Protein AF-A0A0J9U6M4-F1 (afdb_monomer)

Foldseek 3Di:
DVVVVLVVVLVVLLVVLVVCLLVCLPVPQPDCLALRSLLLVVLVVLLPDPPHDPLLNVLSSLLSQLLSLVVLLLDWDFDDDDDQVPDDLQPDPPVDPSRSTHTDDPVVSVVSCCCSVVVRNVVSVVVNVVSLVVLLVVLDLQCLSSNVSSLVSLLVSLVSVQVSQQVVCVVVVHPDRGVCVVVNVVSVVVNVVSVVSNCVSLVNADLLDPPHDPVSSCVSRVDDPVVSVSSPSSSVSVVVVVVVVVVPDDDDDD

Structure (mmCIF, N/CA/C/O backbone):
data_AF-A0A0J9U6M4-F1
#
_entry.id   AF-A0A0J9U6M4-F1
#
loop_
_atom_site.group_PDB
_atom_site.id
_atom_site.type_symbol
_atom_site.label_atom_id
_atom_site.label_alt_id
_atom_site.label_comp_id
_atom_site.label_asym_id
_atom_site.label_entity_id
_atom_site.label_seq_id
_atom_site.pdbx_PDB_ins_code
_atom_site.Cartn_x
_atom_site.Cartn_y
_atom_site.Cartn_z
_atom_site.occupancy
_atom_site.B_iso_or_equiv
_atom_site.auth_seq_id
_atom_site.auth_comp_id
_atom_site.auth_asym_id
_atom_site.auth_atom_id
_atom_site.pdbx_PDB_model_num
ATOM 1 N N . MET A 1 1 ? 28.106 22.140 3.668 1.00 40.72 1 MET A N 1
ATOM 2 C CA . MET A 1 1 ? 27.334 22.386 2.423 1.00 40.72 1 MET A CA 1
ATOM 3 C C . MET A 1 1 ? 26.627 21.144 1.839 1.00 40.72 1 MET A C 1
ATOM 5 O O . MET A 1 1 ? 25.578 21.308 1.245 1.00 40.72 1 MET A O 1
ATOM 9 N N . ARG A 1 2 ? 27.102 19.899 2.048 1.00 35.59 2 ARG A N 1
ATOM 10 C CA . ARG A 1 2 ? 26.485 18.657 1.499 1.00 35.59 2 ARG A CA 1
ATOM 11 C C . ARG A 1 2 ? 25.198 18.176 2.213 1.00 35.59 2 ARG A C 1
ATOM 13 O O . ARG A 1 2 ? 24.395 17.447 1.637 1.00 35.59 2 ARG A O 1
ATOM 20 N N . TRP A 1 3 ? 24.988 18.597 3.463 1.00 30.92 3 TRP A N 1
ATOM 21 C CA . TRP A 1 3 ? 23.859 18.170 4.307 1.00 30.92 3 TRP A CA 1
ATOM 22 C C . TRP A 1 3 ? 22.550 18.937 4.046 1.00 30.92 3 TRP A C 1
ATOM 24 O O . TRP A 1 3 ? 21.470 18.357 4.169 1.00 30.92 3 TRP A O 1
ATOM 34 N N . SER A 1 4 ? 22.618 20.211 3.638 1.00 43.53 4 SER A N 1
ATOM 35 C CA . SER A 1 4 ? 21.427 21.026 3.341 1.00 43.53 4 SER A CA 1
ATOM 36 C C . SER A 1 4 ? 20.729 20.570 2.056 1.00 43.53 4 SER A C 1
ATOM 38 O O . SER A 1 4 ? 19.504 20.470 2.019 1.00 43.53 4 SER A O 1
ATOM 40 N N . THR A 1 5 ? 21.497 20.177 1.038 1.00 53.91 5 THR A N 1
ATOM 41 C CA . THR A 1 5 ? 20.991 19.663 -0.246 1.00 53.91 5 THR A CA 1
ATOM 42 C C . THR A 1 5 ? 20.314 18.297 -0.116 1.00 53.91 5 THR A C 1
ATOM 44 O O . THR A 1 5 ? 19.407 17.979 -0.878 1.00 53.91 5 THR A O 1
ATOM 47 N N . SER A 1 6 ? 20.730 17.466 0.849 1.00 56.28 6 SER A N 1
ATOM 48 C CA . SER A 1 6 ? 20.073 16.179 1.132 1.00 56.28 6 SER A CA 1
ATOM 49 C C . SER A 1 6 ? 18.713 16.372 1.819 1.00 56.28 6 SER A C 1
ATOM 51 O O . SER A 1 6 ? 17.720 15.772 1.408 1.00 56.28 6 SER A O 1
ATOM 53 N N . ARG A 1 7 ? 18.628 17.283 2.803 1.00 60.53 7 ARG A N 1
ATOM 54 C CA . ARG A 1 7 ? 17.358 17.625 3.473 1.00 60.53 7 ARG A CA 1
ATOM 55 C C . ARG A 1 7 ? 16.347 18.263 2.521 1.00 60.53 7 ARG A C 1
ATOM 57 O O . ARG A 1 7 ? 15.181 17.885 2.557 1.00 60.53 7 ARG A O 1
ATOM 64 N N . ARG A 1 8 ? 16.797 19.184 1.664 1.00 67.12 8 ARG A N 1
ATOM 65 C CA . ARG A 1 8 ? 15.941 19.842 0.668 1.00 67.12 8 ARG A CA 1
ATOM 66 C C . ARG A 1 8 ? 15.351 18.837 -0.324 1.00 67.12 8 ARG A C 1
ATOM 68 O O . ARG A 1 8 ? 14.135 18.777 -0.445 1.00 67.12 8 ARG A O 1
ATOM 75 N N . ARG A 1 9 ? 16.185 17.972 -0.915 1.00 61.88 9 ARG A N 1
ATOM 76 C CA . ARG A 1 9 ? 15.716 16.913 -1.827 1.00 61.88 9 ARG A CA 1
ATOM 77 C C . ARG A 1 9 ? 14.729 15.966 -1.152 1.00 61.88 9 ARG A C 1
ATOM 79 O O . ARG A 1 9 ? 13.702 15.640 -1.728 1.00 61.88 9 ARG A O 1
ATOM 86 N N . LYS A 1 10 ? 14.996 15.556 0.092 1.00 66.62 10 LYS A N 1
ATOM 87 C CA . LYS A 1 10 ? 14.059 14.722 0.859 1.00 66.62 10 LYS A CA 1
ATOM 88 C C . LYS A 1 10 ? 12.691 15.392 1.024 1.00 66.62 10 LYS A C 1
ATOM 90 O O . LYS A 1 10 ? 11.683 14.709 0.887 1.00 66.62 10 LYS A O 1
ATOM 95 N N . LYS A 1 11 ? 12.662 16.693 1.326 1.00 74.69 11 LYS A N 1
ATOM 96 C CA . LYS A 1 11 ? 11.417 17.459 1.446 1.00 74.69 11 LYS A CA 1
ATOM 97 C C . LYS A 1 11 ? 10.670 17.517 0.110 1.00 74.69 11 LYS A C 1
ATOM 99 O O . LYS A 1 11 ? 9.503 17.168 0.076 1.00 74.69 11 LYS A O 1
ATOM 104 N N . GLU A 1 12 ? 11.363 17.837 -0.980 1.00 74.81 12 GLU A N 1
ATOM 105 C CA . GLU A 1 12 ? 10.772 17.896 -2.328 1.00 74.81 12 GLU A CA 1
AT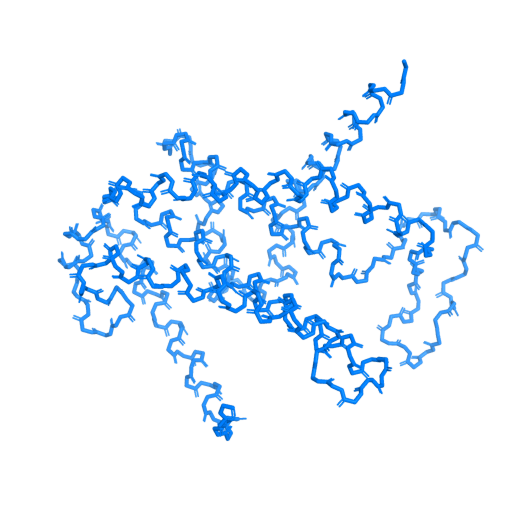OM 106 C C . GLU A 1 12 ? 10.139 16.552 -2.745 1.00 74.81 12 GLU A C 1
ATOM 108 O O . GLU A 1 12 ? 9.034 16.533 -3.283 1.00 74.81 12 GLU A O 1
ATOM 113 N N . TYR A 1 13 ? 10.776 15.415 -2.426 1.00 68.81 13 TYR A N 1
ATOM 114 C CA . TYR A 1 13 ? 10.184 14.089 -2.654 1.00 68.81 13 TYR A CA 1
ATOM 115 C C . TYR A 1 13 ? 8.924 13.839 -1.816 1.00 68.81 13 TYR A C 1
ATOM 117 O O . TYR A 1 13 ? 7.977 13.240 -2.319 1.00 68.81 13 TYR A O 1
ATOM 125 N N . LEU A 1 14 ? 8.909 14.258 -0.548 1.00 70.75 14 LEU A N 1
ATOM 126 C CA . LEU A 1 14 ? 7.743 14.089 0.325 1.00 70.75 14 LEU A CA 1
ATOM 127 C C . LEU A 1 14 ? 6.570 14.951 -0.149 1.00 70.75 14 LEU A C 1
ATOM 129 O O . LEU A 1 14 ? 5.474 14.423 -0.320 1.00 70.75 14 LEU A O 1
ATOM 133 N N . ASP A 1 15 ? 6.826 16.222 -0.462 1.00 77.38 15 ASP A N 1
ATOM 134 C CA . ASP A 1 15 ? 5.820 17.148 -0.985 1.00 77.38 15 ASP A CA 1
ATOM 135 C C . ASP A 1 15 ? 5.233 16.609 -2.306 1.00 77.38 15 ASP A C 1
ATOM 137 O O . ASP A 1 15 ? 4.018 16.579 -2.498 1.00 77.38 15 ASP A O 1
ATOM 141 N N . HIS A 1 16 ? 6.081 16.092 -3.207 1.00 75.12 16 HIS A N 1
ATOM 142 C CA . HIS A 1 16 ? 5.624 15.470 -4.451 1.00 75.12 16 HIS A CA 1
ATOM 143 C C . HIS A 1 16 ? 4.766 14.216 -4.215 1.00 75.12 16 HIS A C 1
ATOM 145 O O . HIS A 1 16 ? 3.731 14.052 -4.866 1.00 75.12 16 HIS A O 1
ATOM 151 N N . ILE A 1 17 ? 5.172 13.337 -3.291 1.00 72.62 17 ILE A N 1
ATOM 152 C CA . ILE A 1 17 ? 4.409 12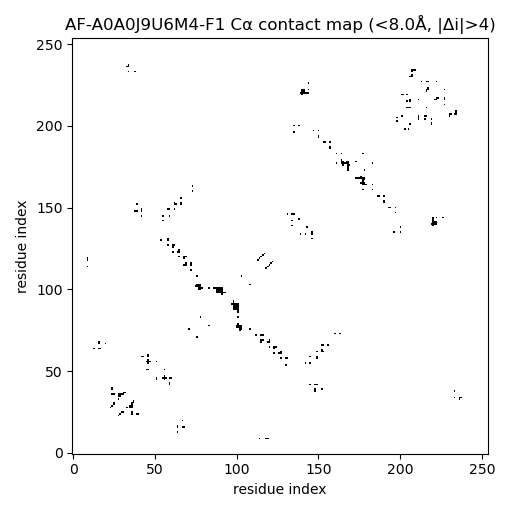.133 -2.936 1.00 72.62 17 ILE A CA 1
ATOM 153 C C . ILE A 1 17 ? 3.015 12.512 -2.423 1.00 72.62 17 ILE A C 1
ATOM 155 O O . ILE A 1 17 ? 2.030 11.892 -2.824 1.00 72.62 17 ILE A O 1
ATOM 159 N N . GLU A 1 18 ? 2.924 13.519 -1.557 1.00 74.50 18 GLU A N 1
ATOM 160 C CA . GLU A 1 18 ? 1.651 13.968 -0.992 1.00 74.50 18 GLU A CA 1
ATOM 161 C C . GLU A 1 18 ? 0.738 14.591 -2.044 1.00 74.50 18 GLU A C 1
ATOM 163 O O . GLU A 1 18 ? -0.434 14.216 -2.134 1.00 74.50 18 GLU A O 1
ATOM 168 N N . ASN A 1 19 ? 1.280 15.482 -2.876 1.00 79.19 19 ASN A N 1
ATOM 169 C CA . ASN A 1 19 ? 0.520 16.161 -3.926 1.00 79.19 19 ASN A CA 1
ATOM 170 C C . ASN A 1 19 ? -0.001 15.183 -4.987 1.00 79.19 19 ASN A C 1
ATOM 172 O O . ASN A 1 19 ? -1.090 15.367 -5.519 1.00 79.19 19 ASN A O 1
ATOM 176 N N . SER A 1 20 ? 0.744 14.109 -5.256 1.00 79.69 20 SER A N 1
ATOM 177 C CA . SER A 1 20 ? 0.387 13.110 -6.272 1.00 79.69 20 SER A CA 1
ATOM 178 C C . SER A 1 20 ? -0.525 11.993 -5.744 1.00 79.69 20 SER A C 1
ATOM 180 O O . SER A 1 20 ? -0.916 11.108 -6.505 1.00 79.69 20 SER A O 1
ATOM 182 N N . MET A 1 21 ? -0.848 11.978 -4.445 1.00 83.00 21 MET A N 1
ATOM 183 C CA . MET A 1 21 ? -1.499 10.838 -3.788 1.00 83.00 21 MET A CA 1
ATOM 184 C C . MET A 1 21 ? -2.923 10.579 -4.306 1.00 83.00 21 MET A C 1
ATOM 186 O O . MET A 1 21 ? -3.287 9.432 -4.564 1.00 83.00 21 MET A O 1
ATOM 190 N N . GLN A 1 22 ? -3.731 11.629 -4.485 1.00 79.94 22 GLN A N 1
ATOM 191 C CA . GLN A 1 22 ? -5.109 11.479 -4.974 1.00 79.94 22 GLN A CA 1
ATOM 192 C C . GLN A 1 22 ? -5.148 11.004 -6.430 1.00 79.94 22 GLN A C 1
ATOM 194 O O . GLN A 1 22 ? -5.891 10.075 -6.752 1.00 79.94 22 GLN A O 1
ATOM 199 N N . ASP A 1 23 ? -4.289 11.560 -7.284 1.00 84.25 23 ASP A N 1
ATOM 200 C CA . ASP A 1 23 ? -4.126 11.104 -8.669 1.00 84.25 23 ASP A CA 1
ATOM 201 C C . ASP A 1 23 ? -3.623 9.660 -8.737 1.00 84.25 23 ASP A C 1
ATOM 203 O O . ASP A 1 23 ? -3.987 8.888 -9.628 1.00 84.25 23 ASP A O 1
ATOM 207 N N . ALA A 1 24 ? -2.785 9.260 -7.781 1.00 85.88 24 ALA A N 1
ATOM 208 C CA . ALA A 1 24 ? -2.345 7.884 -7.663 1.00 85.88 24 ALA A CA 1
ATOM 209 C C . ALA A 1 24 ? -3.518 6.952 -7.323 1.00 85.88 24 ALA A C 1
ATOM 211 O O . ALA A 1 24 ? -3.564 5.840 -7.839 1.00 85.88 24 ALA A O 1
ATOM 212 N N . PHE A 1 25 ? -4.502 7.368 -6.522 1.00 86.50 25 PHE A N 1
ATOM 213 C CA . PHE A 1 25 ? -5.654 6.511 -6.218 1.00 86.50 25 PHE A CA 1
ATOM 214 C C . PHE A 1 25 ? -6.463 6.164 -7.466 1.00 86.50 25 PHE A C 1
ATOM 216 O O . PHE A 1 25 ? -6.739 4.987 -7.697 1.00 86.50 25 PHE A O 1
ATOM 223 N N . THR A 1 26 ? -6.775 7.155 -8.303 1.00 83.38 26 THR A N 1
ATOM 224 C CA . THR A 1 26 ? -7.569 6.946 -9.526 1.00 83.38 26 THR A CA 1
ATOM 225 C C . THR A 1 26 ? -6.845 6.061 -10.538 1.00 83.38 26 THR A C 1
ATOM 227 O O . THR A 1 26 ? -7.466 5.232 -11.197 1.00 83.38 26 THR A O 1
ATOM 230 N N . LYS A 1 27 ? -5.516 6.178 -10.630 1.00 85.44 27 LYS A N 1
ATOM 231 C CA . LYS A 1 27 ? -4.700 5.405 -11.580 1.00 85.44 27 LYS A CA 1
ATOM 232 C C . LYS A 1 27 ? -4.282 4.027 -11.065 1.00 85.44 27 LYS A C 1
ATOM 234 O O . LYS A 1 27 ? -3.947 3.155 -11.868 1.00 85.44 27 LYS A O 1
ATOM 239 N N . LEU A 1 28 ? -4.197 3.833 -9.746 1.00 86.75 28 LEU A N 1
ATOM 240 C CA . LEU A 1 28 ? -3.538 2.661 -9.151 1.00 86.75 28 LEU A CA 1
ATOM 241 C C . LEU A 1 28 ? -4.467 1.733 -8.372 1.00 86.75 28 LEU A C 1
ATOM 243 O O . LEU A 1 28 ? -4.064 0.595 -8.137 1.00 86.75 28 LEU A O 1
ATOM 247 N N . LEU A 1 29 ? -5.647 2.189 -7.948 1.00 89.12 29 LEU A N 1
ATOM 248 C CA . LEU A 1 29 ? -6.542 1.418 -7.074 1.00 89.12 29 LEU A CA 1
ATOM 249 C C . LEU A 1 29 ? -7.791 0.889 -7.789 1.00 89.12 29 LEU A C 1
ATOM 251 O O . LEU A 1 29 ? -8.668 0.311 -7.148 1.00 89.12 29 LEU A O 1
ATOM 255 N N . GLY A 1 30 ? -7.850 1.047 -9.112 1.00 86.69 30 GLY A N 1
ATOM 256 C CA . GLY A 1 30 ? -8.976 0.605 -9.925 1.00 86.69 30 GLY A CA 1
ATOM 257 C C . GLY A 1 30 ? -10.171 1.564 -9.847 1.00 86.69 30 GLY A C 1
ATOM 258 O O . GLY A 1 30 ? -9.985 2.752 -9.576 1.00 86.69 30 GLY A O 1
ATOM 259 N N . PRO A 1 31 ? -11.393 1.079 -10.130 1.00 88.12 31 PRO A N 1
ATOM 260 C CA . PRO A 1 31 ? -12.568 1.937 -10.228 1.00 88.12 31 PRO A CA 1
ATOM 261 C C . PRO A 1 31 ? -12.922 2.577 -8.873 1.00 88.12 31 PRO A C 1
ATOM 263 O O . PRO A 1 31 ? -12.715 1.942 -7.836 1.00 88.12 31 PRO A O 1
ATOM 266 N N . PRO A 1 32 ? -13.535 3.779 -8.859 1.00 86.50 32 PRO A N 1
ATOM 267 C CA . PRO A 1 32 ? -13.930 4.472 -7.627 1.00 86.50 32 PRO A CA 1
ATOM 268 C C . PRO A 1 32 ? -14.853 3.667 -6.705 1.00 86.50 32 PRO A C 1
ATOM 270 O O . PRO A 1 32 ? -14.836 3.836 -5.488 1.00 86.50 32 PRO A O 1
ATOM 273 N N . GLU A 1 33 ? -15.638 2.765 -7.292 1.00 86.25 33 GLU A N 1
ATOM 274 C CA . GLU A 1 33 ? -16.555 1.866 -6.590 1.00 86.25 33 GLU A CA 1
ATOM 275 C C . GLU A 1 33 ? -15.882 0.603 -6.035 1.00 86.25 33 GLU A C 1
ATOM 277 O O . GLU A 1 33 ? -16.488 -0.158 -5.281 1.00 86.25 33 GLU A O 1
ATOM 282 N N . GLY A 1 34 ? -14.622 0.372 -6.401 1.00 88.50 34 GLY A N 1
ATOM 283 C CA . GLY A 1 34 ? -13.851 -0.788 -5.987 1.00 88.50 34 GLY A CA 1
ATOM 284 C C . GLY A 1 34 ? -13.453 -0.747 -4.513 1.00 88.50 34 GLY A C 1
ATOM 285 O O . GLY A 1 34 ? -13.263 0.313 -3.908 1.00 88.50 34 GLY A O 1
ATOM 286 N N . LEU A 1 35 ? -13.247 -1.940 -3.950 1.00 91.25 35 LEU A N 1
ATOM 287 C CA . LEU A 1 35 ? -12.843 -2.137 -2.556 1.00 91.25 35 LEU A CA 1
ATOM 288 C C . LEU A 1 35 ? -11.566 -1.360 -2.209 1.00 91.25 35 LEU A C 1
ATOM 290 O O . LEU A 1 35 ? -11.513 -0.665 -1.195 1.00 91.25 35 LEU A O 1
ATOM 294 N N . LEU A 1 36 ? -10.546 -1.462 -3.066 1.00 93.25 36 LEU A N 1
ATOM 295 C CA . LEU A 1 36 ? -9.261 -0.796 -2.868 1.00 93.25 36 LEU A CA 1
ATOM 296 C C . LEU A 1 36 ? -9.431 0.725 -2.822 1.00 93.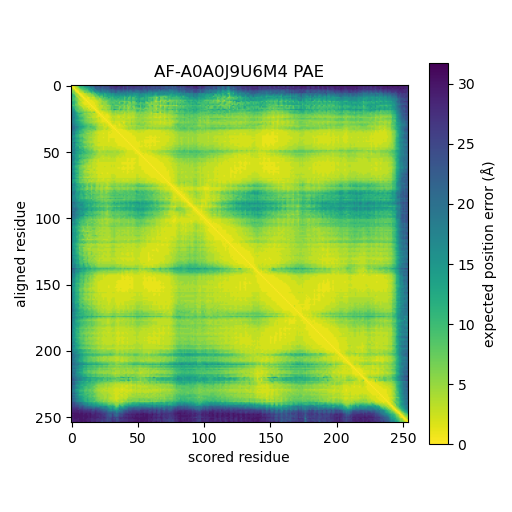25 36 LEU A C 1
ATOM 298 O O . LEU A 1 36 ? -9.039 1.351 -1.838 1.00 93.25 36 LEU A O 1
ATOM 302 N N . PHE A 1 37 ? -10.059 1.313 -3.843 1.00 92.12 37 PHE A N 1
ATOM 303 C CA . PHE A 1 37 ? -10.244 2.760 -3.922 1.00 92.12 37 PHE A CA 1
ATOM 304 C C . PHE A 1 37 ? -11.017 3.297 -2.714 1.00 92.12 37 PHE A C 1
ATOM 306 O O . PHE A 1 37 ? -10.546 4.215 -2.043 1.00 92.12 37 PHE A O 1
ATOM 313 N N . ARG A 1 38 ? -12.164 2.690 -2.376 1.00 91.62 38 ARG A N 1
ATOM 314 C CA . ARG A 1 38 ? -12.998 3.120 -1.241 1.00 91.62 38 ARG A CA 1
ATOM 315 C C . ARG A 1 38 ? -12.258 3.026 0.094 1.00 91.62 38 ARG A C 1
ATOM 317 O O . ARG A 1 38 ? -12.396 3.921 0.928 1.00 91.62 38 ARG A O 1
ATOM 324 N N . THR A 1 39 ? -11.439 1.992 0.286 1.00 94.62 39 THR A N 1
ATOM 325 C CA . THR A 1 39 ? -10.676 1.800 1.530 1.00 94.62 39 THR A CA 1
ATOM 326 C C . THR A 1 39 ? -9.561 2.836 1.680 1.00 94.62 39 THR A C 1
ATOM 328 O O . THR A 1 39 ? -9.446 3.472 2.729 1.00 94.62 39 THR A O 1
ATOM 331 N N . TYR A 1 40 ? -8.793 3.099 0.619 1.00 95.00 40 TYR A N 1
ATOM 332 C CA . TYR A 1 40 ? -7.771 4.154 0.630 1.00 95.00 40 TYR A CA 1
ATOM 333 C C . TYR A 1 40 ? -8.382 5.550 0.743 1.00 95.00 40 TYR A C 1
ATOM 335 O O . TYR A 1 40 ? -7.867 6.386 1.484 1.00 95.00 40 TYR A O 1
ATOM 343 N N . LEU A 1 41 ? -9.510 5.802 0.072 1.00 92.62 41 LEU A N 1
ATOM 344 C CA . LEU A 1 41 ? -10.232 7.064 0.197 1.00 92.62 41 LEU A CA 1
ATOM 345 C C . LEU A 1 41 ? -10.712 7.285 1.636 1.00 92.62 41 LEU A C 1
ATOM 347 O O . LEU A 1 41 ? -10.627 8.406 2.134 1.00 92.62 41 LEU A O 1
ATOM 351 N N . ARG A 1 42 ? -11.182 6.239 2.331 1.00 94.62 42 ARG A N 1
ATOM 352 C CA . ARG A 1 42 ? -11.557 6.352 3.748 1.00 94.62 42 ARG A CA 1
ATOM 353 C C . ARG A 1 42 ? -10.356 6.719 4.617 1.00 94.62 42 ARG A C 1
ATOM 355 O O . ARG A 1 42 ? -10.482 7.622 5.439 1.00 94.62 42 ARG A O 1
ATOM 362 N N . ALA A 1 43 ? -9.200 6.091 4.399 1.00 96.19 43 ALA A N 1
ATOM 363 C CA . ALA A 1 43 ? -7.964 6.459 5.091 1.00 96.19 43 ALA A CA 1
ATOM 364 C C . ALA A 1 43 ? -7.569 7.921 4.814 1.00 96.19 43 ALA A C 1
ATOM 366 O O . ALA A 1 43 ? -7.275 8.667 5.743 1.00 96.19 43 ALA A O 1
ATOM 367 N N . TRP A 1 44 ? -7.648 8.364 3.557 1.00 93.69 44 TRP A N 1
ATOM 368 C CA . TRP A 1 44 ? -7.361 9.749 3.177 1.00 93.69 44 TRP A CA 1
ATOM 369 C C . TRP A 1 44 ? -8.304 10.761 3.832 1.00 93.69 44 TRP A C 1
ATOM 371 O O . TRP A 1 44 ? -7.855 11.804 4.297 1.00 93.69 44 TRP A O 1
ATOM 381 N N . LYS A 1 45 ? -9.604 10.450 3.909 1.00 92.19 45 LYS A N 1
ATOM 382 C CA . LYS A 1 45 ? -10.586 11.301 4.593 1.00 92.19 45 LYS A CA 1
ATOM 383 C C . LYS A 1 45 ? -10.249 11.465 6.075 1.00 92.19 45 LYS A C 1
ATOM 385 O O . LYS A 1 45 ? -10.233 12.592 6.546 1.00 92.19 45 LYS A O 1
ATOM 390 N N . ILE A 1 46 ? -9.904 10.377 6.769 1.00 93.62 46 ILE A N 1
ATOM 391 C CA . ILE A 1 46 ? -9.475 10.432 8.177 1.00 93.62 46 ILE A CA 1
ATOM 392 C C . ILE A 1 46 ? -8.188 11.256 8.325 1.00 93.62 46 ILE A C 1
ATOM 394 O O . ILE A 1 46 ? -8.081 12.075 9.227 1.00 93.62 46 ILE A O 1
ATOM 398 N N . PHE A 1 47 ? -7.222 11.089 7.417 1.00 93.31 47 PHE A N 1
ATOM 399 C CA . PHE A 1 47 ? -5.990 11.884 7.416 1.00 93.31 47 PHE A CA 1
ATOM 400 C C . PHE A 1 47 ? -6.242 13.394 7.254 1.00 93.31 47 PHE A C 1
ATOM 402 O O . PHE A 1 47 ? -5.512 14.198 7.826 1.00 93.31 47 PHE A O 1
ATOM 409 N N . LYS A 1 48 ? -7.257 13.787 6.476 1.00 90.62 48 LYS A N 1
ATOM 410 C CA . LYS A 1 48 ? -7.607 15.196 6.237 1.00 90.62 48 LYS A CA 1
ATOM 411 C C . LYS A 1 48 ? -8.574 15.784 7.266 1.00 90.62 48 LYS A C 1
ATOM 413 O O . LYS A 1 48 ? -8.788 16.992 7.246 1.00 90.62 48 LYS A O 1
ATOM 418 N N . ASP A 1 49 ? -9.156 14.963 8.131 1.00 91.12 49 ASP A N 1
ATOM 419 C CA . ASP A 1 49 ? -10.119 15.409 9.131 1.00 91.12 49 ASP A CA 1
ATOM 420 C C . ASP A 1 49 ? -9.396 16.023 10.348 1.00 91.12 49 ASP A C 1
ATOM 422 O O . ASP A 1 49 ? -8.696 15.298 11.065 1.00 91.12 49 ASP A O 1
ATOM 426 N N . PRO A 1 50 ? -9.572 17.335 10.618 1.00 91.06 50 PRO A N 1
ATOM 427 C CA . PRO A 1 50 ? -8.903 18.024 11.722 1.00 91.06 50 PRO A CA 1
ATOM 428 C C . PRO A 1 50 ? -9.353 17.543 13.107 1.00 91.06 50 PRO A C 1
ATOM 430 O O . PRO A 1 50 ? -8.670 17.817 14.091 1.00 91.06 50 PRO A O 1
ATOM 433 N N . SER A 1 51 ? -10.480 16.831 13.206 1.00 92.56 51 SER A N 1
ATOM 434 C CA . SER A 1 51 ? -10.963 16.262 14.466 1.00 92.56 51 SER A CA 1
ATOM 435 C C . SER A 1 51 ? -10.291 14.931 14.828 1.00 92.56 51 SER A C 1
ATOM 437 O O . SER A 1 51 ? -10.436 14.439 15.950 1.00 92.56 51 SER A O 1
ATOM 439 N N . THR A 1 52 ? -9.532 14.337 13.901 1.00 93.00 52 THR A N 1
ATOM 440 C CA . THR A 1 52 ? -8.871 13.049 14.117 1.00 93.00 52 THR A CA 1
ATOM 441 C C . THR A 1 52 ? -7.716 13.176 15.108 1.00 93.00 52 THR A C 1
ATOM 443 O O . THR A 1 52 ? -6.893 14.085 15.033 1.00 93.00 52 THR A O 1
ATOM 446 N N . MET A 1 53 ? -7.601 12.197 16.012 1.00 93.94 53 MET A N 1
ATOM 447 C CA . MET A 1 53 ? -6.490 12.116 16.963 1.00 93.94 53 MET A CA 1
ATOM 448 C C . MET A 1 53 ? -5.121 12.173 16.250 1.00 93.94 53 MET A C 1
ATOM 450 O O . MET A 1 53 ? -4.911 11.408 15.303 1.00 93.94 53 MET A O 1
ATOM 454 N N . PRO A 1 54 ? -4.147 12.970 16.737 1.00 94.12 54 PRO A N 1
ATOM 455 C CA . PRO A 1 54 ? -2.847 13.129 16.077 1.00 94.12 54 PRO A CA 1
ATOM 456 C C . PRO A 1 54 ? -2.113 11.809 15.807 1.00 94.12 54 PRO A C 1
ATOM 458 O O . PRO A 1 54 ? -1.571 11.612 14.724 1.00 94.12 54 PRO A O 1
ATOM 461 N N . GLU A 1 55 ? -2.163 10.856 16.747 1.00 93.88 55 GLU A N 1
ATOM 462 C CA . GLU A 1 55 ? -1.532 9.537 16.578 1.00 93.88 55 GLU A CA 1
ATOM 463 C C . GLU A 1 55 ? -2.125 8.726 15.408 1.00 93.88 55 GLU A C 1
ATOM 465 O O . GLU A 1 55 ? -1.403 7.984 14.740 1.00 93.88 55 GLU A O 1
ATOM 470 N N . CYS A 1 56 ? -3.417 8.901 15.116 1.00 95.06 56 CYS A N 1
ATOM 471 C CA . CYS A 1 56 ? -4.093 8.278 13.978 1.00 95.06 56 CYS A CA 1
ATOM 472 C C . CYS A 1 56 ? -3.714 8.947 12.656 1.00 95.06 56 CYS A C 1
ATOM 474 O O . CYS A 1 56 ? -3.409 8.248 11.687 1.00 95.06 56 CYS A O 1
ATOM 476 N N . VAL A 1 57 ? -3.702 10.284 12.629 1.00 95.06 57 VAL A N 1
ATOM 477 C CA . VAL A 1 57 ? -3.297 11.069 11.453 1.00 95.06 57 VAL A CA 1
ATOM 478 C C . VAL A 1 57 ? -1.868 10.712 11.057 1.00 95.06 57 VAL A C 1
ATOM 480 O O . VAL A 1 57 ? -1.620 10.362 9.904 1.00 95.06 57 VAL A O 1
ATOM 483 N N . GLU A 1 58 ? -0.941 10.719 12.018 1.00 94.94 58 GLU A N 1
ATOM 484 C CA . GLU A 1 58 ? 0.458 10.373 11.773 1.00 94.94 58 GLU A CA 1
ATOM 485 C C . GLU A 1 58 ? 0.613 8.954 11.223 1.00 94.94 58 GLU A C 1
ATOM 487 O O . GLU A 1 58 ? 1.356 8.752 10.261 1.00 94.94 58 GLU A O 1
ATOM 492 N N . LEU A 1 59 ? -0.071 7.965 11.808 1.00 96.75 59 LEU A N 1
ATOM 493 C CA . LEU A 1 59 ? 0.052 6.577 11.368 1.00 96.75 59 LEU A CA 1
ATOM 494 C C . LEU A 1 59 ? -0.469 6.386 9.937 1.00 96.75 59 LEU A C 1
ATOM 496 O O . LEU A 1 59 ? 0.207 5.756 9.118 1.00 96.75 59 LEU A O 1
ATOM 500 N N . ILE A 1 60 ? -1.634 6.951 9.609 1.00 96.56 60 ILE A N 1
ATOM 501 C CA . ILE A 1 60 ? -2.185 6.891 8.248 1.00 96.56 60 ILE A CA 1
ATOM 502 C C . ILE A 1 60 ? -1.250 7.594 7.267 1.00 96.56 60 ILE A C 1
ATOM 504 O O . ILE A 1 60 ? -0.952 7.049 6.204 1.00 96.56 60 ILE A O 1
ATOM 508 N N . HIS A 1 61 ? -0.746 8.772 7.631 1.00 94.19 61 HIS A N 1
ATOM 509 C CA . HIS A 1 61 ? 0.166 9.541 6.794 1.00 94.19 61 HIS A CA 1
ATOM 510 C C . HIS A 1 61 ? 1.436 8.755 6.462 1.00 94.19 61 HIS A C 1
ATOM 512 O O . HIS A 1 61 ? 1.746 8.569 5.286 1.00 94.19 61 HIS A O 1
ATOM 518 N N . HIS A 1 62 ? 2.109 8.186 7.468 1.00 95.50 62 HIS A N 1
ATOM 519 C CA . HIS A 1 62 ? 3.292 7.345 7.253 1.00 95.50 62 HIS A CA 1
ATOM 520 C C . HIS A 1 62 ? 2.970 6.125 6.384 1.00 95.50 62 HIS A C 1
ATOM 522 O O . HIS A 1 62 ? 3.784 5.733 5.548 1.00 95.50 62 HIS A O 1
ATOM 528 N N . THR A 1 63 ? 1.780 5.546 6.548 1.00 96.88 63 THR A N 1
ATOM 529 C CA . THR A 1 63 ? 1.322 4.393 5.761 1.00 96.88 63 THR A CA 1
ATOM 530 C C . THR A 1 63 ? 1.142 4.747 4.290 1.00 96.88 63 THR A C 1
ATOM 532 O O . THR A 1 63 ? 1.642 4.033 3.420 1.00 96.88 63 THR A O 1
ATOM 535 N N . LEU A 1 64 ? 0.491 5.872 3.996 1.00 94.88 64 LEU A N 1
ATOM 536 C CA . LEU A 1 64 ? 0.280 6.348 2.630 1.00 94.88 64 LEU A CA 1
ATOM 537 C C . LEU A 1 64 ? 1.591 6.785 1.966 1.00 94.88 64 LEU A C 1
ATOM 539 O O . LEU A 1 64 ? 1.847 6.413 0.820 1.00 94.88 64 LEU A O 1
ATOM 543 N N . LEU A 1 65 ? 2.458 7.498 2.694 1.00 93.56 65 LEU A N 1
ATOM 544 C CA . LEU A 1 65 ? 3.797 7.859 2.222 1.00 93.56 65 LEU A CA 1
ATOM 545 C C . LEU A 1 65 ? 4.634 6.614 1.905 1.00 93.56 65 LEU A C 1
ATOM 547 O O . LEU A 1 65 ? 5.301 6.548 0.868 1.00 93.56 65 LEU A O 1
ATOM 551 N N . LEU A 1 66 ? 4.599 5.604 2.779 1.00 94.50 66 LEU A N 1
ATOM 552 C CA . LEU A 1 66 ? 5.323 4.357 2.560 1.00 94.50 66 LEU A CA 1
ATOM 553 C C . LEU A 1 66 ? 4.774 3.610 1.342 1.00 94.50 66 LEU A C 1
ATOM 555 O O . LEU A 1 66 ? 5.556 3.171 0.501 1.00 94.50 66 LEU A O 1
ATOM 559 N N . TRP A 1 67 ? 3.450 3.496 1.223 1.00 94.62 67 TRP A N 1
ATOM 560 C CA . TRP A 1 67 ? 2.807 2.890 0.060 1.00 94.62 67 TRP A CA 1
ATOM 561 C C . TRP A 1 67 ? 3.262 3.577 -1.229 1.00 94.62 67 TRP A C 1
ATOM 563 O O . TRP A 1 67 ? 3.842 2.923 -2.094 1.00 94.62 67 TRP A O 1
ATOM 573 N N . MET A 1 68 ? 3.094 4.896 -1.334 1.00 91.69 68 MET A N 1
ATOM 574 C CA . MET A 1 68 ? 3.411 5.632 -2.557 1.00 91.69 68 MET A CA 1
ATOM 575 C C . MET A 1 68 ? 4.909 5.604 -2.882 1.00 91.69 68 MET A C 1
ATOM 577 O O . MET A 1 68 ? 5.287 5.357 -4.026 1.00 91.69 68 MET A O 1
ATOM 581 N N . SER A 1 69 ? 5.782 5.758 -1.882 1.00 91.94 69 SER A N 1
ATOM 582 C CA . SER A 1 69 ? 7.233 5.662 -2.097 1.00 91.94 69 SER A CA 1
ATOM 583 C C . SER A 1 69 ? 7.671 4.282 -2.596 1.00 91.94 69 SER A C 1
ATOM 585 O O . SER A 1 69 ? 8.592 4.203 -3.403 1.00 91.94 69 SER A O 1
ATOM 587 N N . ILE A 1 70 ? 7.012 3.198 -2.172 1.00 91.94 70 ILE A N 1
ATOM 588 C CA . ILE A 1 70 ? 7.239 1.849 -2.716 1.00 91.94 70 ILE A CA 1
ATOM 589 C C . ILE A 1 70 ? 6.695 1.735 -4.141 1.00 91.94 70 ILE A C 1
ATOM 591 O O . ILE A 1 70 ? 7.314 1.090 -4.990 1.00 91.94 70 ILE A O 1
ATOM 595 N N . ARG A 1 71 ? 5.556 2.369 -4.446 1.00 90.12 71 ARG A N 1
ATOM 596 C CA . ARG A 1 71 ? 4.997 2.369 -5.805 1.00 90.12 71 ARG A CA 1
ATOM 597 C C . ARG A 1 71 ? 5.925 3.030 -6.819 1.00 90.12 71 ARG A C 1
ATOM 599 O O . ARG A 1 71 ? 6.017 2.525 -7.936 1.00 90.12 71 ARG A O 1
ATOM 606 N N . LEU A 1 72 ? 6.629 4.088 -6.418 1.00 88.44 72 LEU A N 1
ATOM 607 C CA . LEU A 1 72 ? 7.615 4.779 -7.253 1.00 88.44 72 LEU A CA 1
ATOM 608 C C . LEU A 1 72 ? 8.829 3.902 -7.601 1.00 88.44 72 LEU A C 1
ATOM 610 O O . LEU A 1 72 ? 9.366 4.042 -8.691 1.00 88.44 72 LEU A O 1
ATOM 614 N N . THR A 1 73 ? 9.219 2.964 -6.731 1.00 88.81 73 THR A N 1
ATOM 615 C CA . THR A 1 73 ? 10.367 2.060 -6.961 1.00 88.81 73 THR A CA 1
ATOM 616 C C . THR A 1 73 ? 9.975 0.699 -7.551 1.00 88.81 73 THR A C 1
ATOM 618 O O . THR A 1 73 ? 10.820 -0.165 -7.750 1.00 88.81 73 THR A O 1
ATOM 621 N N . THR A 1 74 ? 8.681 0.444 -7.763 1.00 88.25 74 THR A N 1
ATOM 622 C CA . THR A 1 74 ? 8.153 -0.846 -8.269 1.00 88.25 74 THR A CA 1
ATOM 623 C C . THR A 1 74 ? 7.387 -0.689 -9.579 1.00 88.25 74 THR A C 1
ATOM 625 O O . THR A 1 74 ? 6.689 -1.600 -10.026 1.00 88.25 74 THR A O 1
ATOM 628 N N . ARG A 1 75 ? 7.482 0.482 -10.212 1.00 85.88 75 ARG A N 1
ATOM 629 C CA . ARG A 1 75 ? 6.922 0.737 -11.537 1.00 85.88 75 ARG A CA 1
ATOM 630 C C . ARG A 1 75 ? 7.964 1.337 -12.455 1.00 85.88 75 ARG A C 1
ATOM 632 O O . ARG A 1 75 ? 8.898 1.994 -12.019 1.00 85.88 75 ARG A O 1
ATOM 639 N N . SER A 1 76 ? 7.766 1.103 -13.747 1.00 84.88 76 SER A N 1
ATOM 640 C CA . SER A 1 76 ? 8.555 1.756 -14.780 1.00 84.88 76 SER A CA 1
ATOM 641 C C . SER A 1 76 ? 8.293 3.258 -14.764 1.00 84.88 76 SER A C 1
ATOM 643 O O . SER A 1 76 ? 7.140 3.692 -14.814 1.00 84.88 76 SER A O 1
ATOM 645 N N . SER A 1 77 ? 9.382 4.017 -14.716 1.00 88.12 77 SER A N 1
ATOM 646 C CA . SER A 1 77 ? 9.390 5.475 -14.770 1.00 88.12 77 SER A CA 1
ATOM 647 C C . SER A 1 77 ? 9.841 5.931 -16.151 1.00 88.12 77 SER A C 1
ATOM 649 O O . SER A 1 77 ? 10.738 5.336 -16.754 1.00 88.12 77 SER A O 1
ATOM 651 N N . PHE A 1 78 ? 9.209 6.992 -16.638 1.00 91.31 78 PHE A N 1
ATOM 652 C CA . PHE A 1 78 ? 9.452 7.556 -17.959 1.00 91.31 78 PHE A CA 1
ATOM 653 C C . PHE A 1 78 ? 9.715 9.052 -17.827 1.00 91.31 78 PHE A C 1
ATOM 655 O O . PHE A 1 78 ? 9.147 9.704 -16.948 1.00 91.31 78 PHE A O 1
ATOM 662 N N . ILE A 1 79 ? 10.575 9.578 -18.692 1.00 91.06 79 ILE A N 1
ATOM 663 C CA . ILE A 1 79 ? 10.793 11.014 -18.825 1.00 91.06 79 ILE A CA 1
ATOM 664 C C . ILE A 1 79 ? 9.542 11.625 -19.458 1.00 91.06 79 ILE A C 1
ATOM 666 O O . ILE A 1 79 ? 8.986 11.087 -20.418 1.00 91.06 79 ILE A O 1
ATOM 670 N N . VAL A 1 80 ? 9.097 12.739 -18.886 1.00 89.50 80 VAL A N 1
ATOM 671 C CA . VAL A 1 80 ? 7.972 13.543 -19.365 1.00 89.50 80 VAL A CA 1
ATOM 672 C C . VAL A 1 80 ? 8.426 14.998 -19.479 1.00 89.50 80 VAL A C 1
ATOM 674 O O . VAL A 1 80 ? 9.209 15.455 -18.649 1.00 89.50 80 VAL A O 1
ATOM 677 N N . GLY A 1 81 ? 7.919 15.719 -20.480 1.00 88.88 81 GLY A N 1
ATOM 678 C CA . GLY A 1 81 ? 8.280 17.115 -20.751 1.00 88.88 81 GLY A C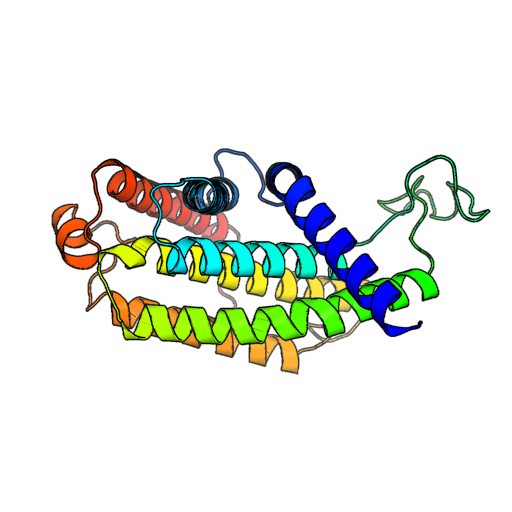A 1
ATOM 679 C C . GLY A 1 81 ? 9.165 17.290 -21.988 1.00 88.88 81 GLY A C 1
ATOM 680 O O . GLY A 1 81 ? 9.371 16.348 -22.751 1.00 88.88 81 GLY A O 1
ATOM 681 N N . GLU A 1 82 ? 9.641 18.520 -22.193 1.00 90.00 82 GLU A N 1
ATOM 682 C CA . GLU A 1 82 ? 10.452 18.904 -23.360 1.00 90.00 82 GLU A CA 1
ATOM 683 C C . GLU A 1 82 ? 11.895 18.389 -23.275 1.00 90.00 82 GLU A C 1
ATOM 685 O O . GLU A 1 82 ? 12.478 17.999 -24.285 1.00 90.00 82 GLU A O 1
ATOM 690 N N . GLU A 1 83 ? 12.468 18.351 -22.069 1.00 91.56 83 GLU A N 1
ATOM 691 C CA . GLU A 1 83 ? 13.805 17.806 -21.844 1.00 91.56 83 GLU A CA 1
ATOM 692 C C . GLU A 1 83 ? 13.762 16.274 -21.877 1.00 91.56 83 GLU A C 1
ATOM 694 O O . GLU A 1 83 ? 13.093 15.629 -21.070 1.00 91.56 83 GLU A O 1
ATOM 699 N N . THR A 1 84 ? 14.503 15.690 -22.815 1.00 92.06 84 THR A N 1
ATOM 700 C CA . THR A 1 84 ? 14.503 14.250 -23.118 1.00 92.06 84 THR A CA 1
ATOM 701 C C . THR A 1 84 ? 15.852 13.585 -22.856 1.00 92.06 84 THR A C 1
ATOM 703 O O . THR A 1 84 ? 16.022 12.399 -23.132 1.00 92.06 84 THR A O 1
ATOM 706 N N . LEU A 1 85 ? 16.829 14.334 -22.338 1.00 90.12 85 LEU A N 1
ATOM 707 C CA . LEU A 1 85 ? 18.225 13.934 -22.160 1.00 90.12 85 LEU A CA 1
ATOM 708 C C . LEU A 1 85 ? 18.865 13.452 -23.473 1.00 90.12 85 LEU A C 1
ATOM 710 O O . LEU A 1 85 ? 19.696 12.544 -23.480 1.00 90.12 85 LEU A O 1
ATOM 714 N N . GLY A 1 86 ? 18.430 14.029 -24.599 1.00 90.56 86 GLY A N 1
ATOM 715 C CA . GLY A 1 86 ? 18.855 13.646 -25.948 1.00 90.56 86 GLY A CA 1
ATOM 716 C C . GLY A 1 86 ? 18.320 12.292 -26.431 1.00 90.56 86 GLY A C 1
ATOM 717 O O . GLY A 1 86 ? 18.768 11.792 -27.464 1.00 90.56 86 GLY A O 1
ATOM 718 N N . MET A 1 87 ? 17.380 11.673 -25.709 1.00 92.00 87 MET A N 1
ATOM 719 C CA . MET A 1 87 ? 16.799 10.382 -26.079 1.00 92.00 87 MET A CA 1
ATOM 720 C C . MET A 1 87 ? 15.629 10.552 -27.051 1.00 92.00 87 MET A C 1
ATOM 722 O O . MET A 1 87 ? 14.766 11.411 -26.881 1.00 92.00 87 MET A O 1
ATOM 726 N N . LYS A 1 88 ? 15.558 9.682 -28.063 1.00 89.88 88 LYS A N 1
ATOM 727 C CA . LYS A 1 88 ? 14.448 9.670 -29.025 1.00 89.88 88 LYS A CA 1
ATOM 728 C C . LYS A 1 88 ? 13.229 8.937 -28.455 1.00 89.88 88 LYS A C 1
ATOM 730 O O . LYS A 1 88 ? 13.371 7.952 -27.734 1.00 89.88 88 LYS A O 1
ATOM 735 N N . GLN A 1 89 ? 12.029 9.366 -28.844 1.00 85.62 89 GLN A N 1
ATOM 736 C CA . GLN A 1 89 ? 10.768 8.742 -28.409 1.00 85.62 89 GLN A CA 1
ATOM 737 C C . GLN A 1 89 ? 10.566 7.315 -28.949 1.00 85.62 89 GLN A C 1
ATOM 739 O O . GLN A 1 89 ? 9.864 6.517 -28.336 1.00 85.62 89 GLN A O 1
ATOM 744 N N . ASN A 1 90 ? 11.220 6.962 -30.058 1.00 87.56 90 ASN A N 1
ATOM 745 C CA . ASN A 1 90 ? 11.153 5.639 -30.683 1.00 87.56 90 ASN A CA 1
ATOM 746 C C . ASN A 1 90 ? 12.252 4.671 -30.203 1.00 87.56 90 ASN A C 1
ATOM 748 O O . ASN A 1 90 ? 12.593 3.725 -30.907 1.00 87.56 90 ASN A O 1
ATOM 752 N N . ILE A 1 91 ? 12.840 4.912 -29.026 1.00 89.06 91 ILE A N 1
ATOM 753 C CA . ILE A 1 91 ? 13.866 4.028 -28.449 1.00 89.06 91 ILE A CA 1
ATOM 754 C C . ILE A 1 91 ? 13.317 2.641 -28.082 1.00 89.06 91 ILE A C 1
ATOM 756 O O . ILE A 1 91 ? 14.064 1.667 -28.047 1.00 89.06 91 ILE A O 1
ATOM 760 N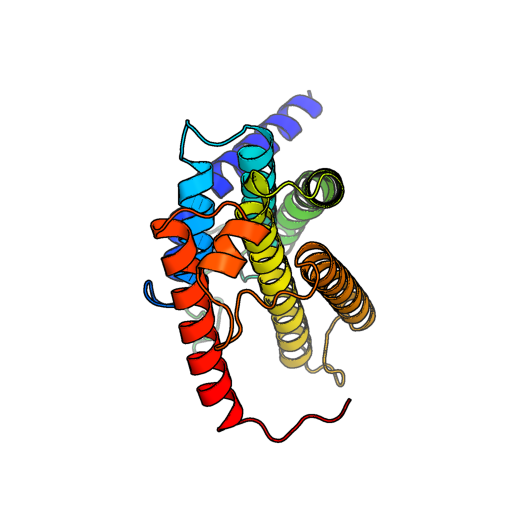 N . LEU A 1 92 ? 12.017 2.559 -27.796 1.00 88.19 92 LEU A N 1
ATOM 761 C CA . LEU A 1 92 ? 11.302 1.306 -27.597 1.00 88.19 92 LEU A CA 1
ATOM 762 C C . LEU A 1 92 ? 10.624 0.914 -28.908 1.00 88.19 92 LEU A C 1
ATOM 764 O O . LEU A 1 92 ? 9.982 1.745 -29.551 1.00 88.19 92 LEU A O 1
ATOM 768 N N . ASP A 1 93 ? 10.761 -0.351 -29.282 1.00 88.81 93 ASP A N 1
ATOM 769 C CA . ASP A 1 93 ? 10.167 -0.916 -30.487 1.00 88.81 93 ASP A CA 1
ATOM 770 C C . ASP A 1 93 ? 8.630 -0.904 -30.427 1.00 88.81 93 ASP A C 1
ATOM 772 O O . ASP A 1 93 ? 8.039 -0.842 -29.349 1.00 88.81 93 ASP A O 1
ATOM 776 N N . GLU A 1 94 ? 7.969 -0.960 -31.584 1.00 90.56 94 GLU A N 1
ATOM 777 C CA . GLU A 1 94 ? 6.500 -0.906 -31.682 1.00 90.56 94 GLU A CA 1
ATOM 778 C C . GLU A 1 94 ? 5.802 -2.097 -31.012 1.00 90.56 94 GLU A C 1
ATOM 780 O O . GLU A 1 94 ? 4.645 -1.987 -30.609 1.00 90.56 94 GLU A O 1
ATOM 785 N N . THR A 1 95 ? 6.500 -3.225 -30.833 1.00 88.44 95 THR A N 1
ATOM 786 C CA . THR A 1 95 ? 5.947 -4.387 -30.121 1.00 88.44 95 THR A CA 1
ATOM 787 C C . THR A 1 95 ? 5.979 -4.202 -28.601 1.00 88.44 95 THR A C 1
ATOM 789 O O . THR A 1 95 ? 5.332 -4.946 -27.857 1.00 88.44 95 THR A O 1
ATOM 792 N N . ASN A 1 96 ? 6.685 -3.177 -28.111 1.00 85.38 96 ASN A N 1
ATOM 793 C CA . ASN A 1 96 ? 6.722 -2.833 -26.702 1.00 85.38 96 ASN A CA 1
ATOM 794 C C . ASN A 1 96 ? 5.428 -2.118 -26.277 1.00 85.38 96 ASN A C 1
ATOM 796 O O . ASN A 1 96 ? 5.073 -1.092 -26.858 1.00 85.38 96 ASN A O 1
ATOM 800 N N . PRO A 1 97 ? 4.778 -2.523 -25.168 1.00 86.25 97 PRO A N 1
ATOM 801 C CA . PRO A 1 97 ? 3.584 -1.837 -24.660 1.00 86.25 97 PRO A CA 1
ATOM 802 C C . PRO A 1 97 ? 3.836 -0.381 -24.222 1.00 86.25 97 PRO A C 1
ATOM 804 O O . PRO A 1 97 ? 2.899 0.337 -23.879 1.00 86.25 97 PRO A O 1
ATOM 807 N N . ASN A 1 98 ? 5.097 0.057 -24.175 1.00 87.94 98 ASN A N 1
ATOM 808 C CA . ASN A 1 98 ? 5.493 1.425 -23.858 1.00 87.94 98 ASN A CA 1
ATOM 809 C C . ASN A 1 98 ? 6.137 2.160 -25.042 1.00 87.94 98 ASN A C 1
ATOM 811 O O . ASN A 1 98 ? 6.847 3.138 -24.809 1.00 87.94 98 ASN A O 1
ATOM 815 N N . HIS A 1 99 ? 5.899 1.722 -26.282 1.00 89.75 99 HIS A N 1
ATOM 816 C CA . HIS A 1 99 ? 6.312 2.460 -27.476 1.00 89.75 99 HIS A CA 1
ATOM 817 C C . HIS A 1 99 ? 5.913 3.949 -27.395 1.00 89.75 99 HIS A C 1
ATOM 819 O O . HIS A 1 99 ? 4.870 4.302 -26.837 1.00 89.75 99 HIS A O 1
ATOM 825 N N . GLY A 1 100 ? 6.781 4.830 -27.900 1.00 89.00 100 GLY A N 1
ATOM 826 C CA . GLY A 1 100 ? 6.611 6.286 -27.838 1.00 89.00 100 GLY A CA 1
ATOM 827 C C . GLY A 1 100 ? 6.972 6.928 -26.492 1.00 89.00 100 GLY A C 1
ATOM 828 O O . GLY A 1 100 ? 6.989 8.154 -26.389 1.00 89.00 100 GLY A O 1
ATOM 829 N N . LYS A 1 101 ? 7.283 6.142 -25.450 1.00 91.69 101 LYS A N 1
ATOM 830 C CA . LYS A 1 101 ? 7.744 6.665 -24.154 1.00 91.69 101 LYS A CA 1
ATOM 831 C C . LYS A 1 101 ? 9.261 6.599 -24.034 1.00 91.69 101 LYS A C 1
ATOM 833 O O . LYS A 1 101 ? 9.896 5.645 -24.478 1.00 91.69 101 LYS A O 1
ATOM 838 N N . ILE A 1 102 ? 9.830 7.570 -23.323 1.00 93.31 102 ILE A N 1
ATOM 839 C CA . ILE A 1 102 ? 11.265 7.624 -23.036 1.00 93.31 102 ILE A CA 1
ATOM 840 C C . ILE A 1 102 ? 11.512 7.024 -21.646 1.00 93.31 102 ILE A C 1
ATOM 842 O O . ILE A 1 102 ? 11.097 7.623 -20.652 1.00 93.31 102 ILE A O 1
ATOM 846 N N . PRO A 1 103 ? 12.136 5.837 -21.525 1.00 92.00 103 PRO A N 1
ATOM 847 C CA . PRO A 1 103 ? 12.422 5.242 -20.227 1.00 92.00 103 PRO A CA 1
ATOM 848 C C . PRO A 1 103 ? 13.470 6.064 -19.475 1.00 92.00 103 PRO A C 1
ATOM 850 O O . PRO A 1 103 ? 14.389 6.624 -20.070 1.00 92.00 103 PRO A O 1
ATOM 853 N N . LEU A 1 104 ? 13.354 6.102 -18.150 1.00 91.75 104 LEU A N 1
ATOM 854 C CA . LEU A 1 104 ? 14.355 6.747 -17.308 1.00 91.75 104 LEU A CA 1
ATOM 855 C C . LEU A 1 104 ? 15.724 6.040 -17.451 1.00 91.75 104 LEU A C 1
ATOM 857 O O . LEU A 1 104 ? 15.777 4.813 -17.311 1.00 91.75 104 LEU A O 1
ATOM 861 N N . PRO A 1 105 ? 16.835 6.771 -17.681 1.00 91.31 105 PRO A N 1
ATOM 862 C CA . PRO A 1 105 ? 18.162 6.175 -17.784 1.00 91.31 105 PRO A CA 1
ATOM 863 C C . PRO A 1 105 ? 18.533 5.341 -16.549 1.00 91.31 105 PRO A C 1
ATOM 865 O O . PRO A 1 105 ? 18.280 5.791 -15.427 1.00 91.31 105 PRO A O 1
ATOM 868 N N . PRO A 1 106 ? 19.199 4.177 -16.704 1.00 89.44 106 PRO A N 1
ATOM 869 C CA . PRO A 1 106 ? 19.477 3.266 -15.590 1.00 89.44 106 PRO A CA 1
ATOM 870 C C . PRO A 1 106 ? 20.215 3.913 -14.413 1.00 89.44 106 PRO A C 1
ATOM 872 O O . PRO A 1 106 ? 19.861 3.681 -13.261 1.00 89.44 106 PRO A O 1
ATOM 875 N N . VAL A 1 107 ? 21.212 4.761 -14.692 1.00 91.94 107 VAL A N 1
ATOM 876 C CA . VAL A 1 107 ? 21.989 5.454 -13.651 1.00 91.94 107 VAL A CA 1
ATOM 877 C C . VAL A 1 107 ? 21.115 6.439 -12.874 1.00 91.94 107 VAL A C 1
ATOM 879 O O . VAL A 1 107 ? 21.181 6.482 -11.647 1.00 91.94 107 VAL A O 1
ATOM 882 N N . LEU A 1 108 ? 20.265 7.197 -13.572 1.00 90.12 108 LEU A N 1
ATOM 883 C CA . LEU A 1 108 ? 19.344 8.139 -12.941 1.00 90.12 108 LEU A CA 1
ATOM 884 C C . LEU A 1 108 ? 18.281 7.397 -12.118 1.00 90.12 108 LEU A C 1
ATOM 886 O O . LEU A 1 108 ? 18.028 7.768 -10.974 1.00 90.12 108 LEU A O 1
ATOM 890 N N . GLY A 1 109 ? 17.731 6.303 -12.653 1.00 90.50 109 GLY A N 1
ATOM 891 C CA . GLY A 1 109 ? 16.820 5.418 -11.923 1.00 90.50 109 GLY A CA 1
ATOM 892 C C . GLY A 1 109 ? 17.442 4.874 -10.639 1.00 90.50 109 GLY A C 1
ATOM 893 O O . GLY A 1 109 ? 16.863 5.029 -9.567 1.00 90.50 109 GLY A O 1
ATOM 894 N N . ALA A 1 110 ? 18.670 4.354 -10.710 1.00 90.19 110 ALA A N 1
ATOM 895 C CA . ALA A 1 110 ? 19.386 3.850 -9.539 1.00 90.19 110 ALA A CA 1
ATOM 896 C C . ALA A 1 110 ? 19.632 4.942 -8.479 1.00 90.19 110 ALA A C 1
ATOM 898 O O . ALA A 1 110 ? 19.544 4.681 -7.279 1.00 90.19 110 ALA A O 1
ATOM 899 N N . GLN A 1 111 ? 19.913 6.180 -8.899 1.00 90.56 111 GLN A N 1
ATOM 900 C CA . GLN A 1 111 ? 20.067 7.316 -7.984 1.00 90.56 111 GLN A CA 1
ATOM 901 C C . GLN A 1 111 ? 18.750 7.693 -7.293 1.00 90.56 111 GLN A C 1
ATOM 903 O O . GLN A 1 111 ? 18.753 7.982 -6.093 1.00 90.56 111 GLN A O 1
ATOM 908 N N . MET A 1 112 ? 17.632 7.682 -8.023 1.00 89.44 112 MET A N 1
ATOM 909 C CA . MET A 1 112 ? 16.304 7.910 -7.446 1.00 89.44 112 MET A CA 1
ATOM 910 C C . MET A 1 112 ? 15.937 6.805 -6.452 1.00 89.44 112 MET A C 1
ATOM 912 O O . MET A 1 112 ? 15.521 7.107 -5.331 1.00 89.44 112 MET A O 1
ATOM 916 N N . ASP A 1 113 ? 16.174 5.543 -6.815 1.00 90.94 113 ASP A N 1
ATOM 917 C CA . ASP A 1 113 ? 15.938 4.388 -5.948 1.00 90.94 113 ASP A CA 1
ATOM 918 C C . ASP A 1 113 ? 16.773 4.463 -4.670 1.00 90.94 113 ASP A C 1
ATOM 920 O O . ASP A 1 113 ? 16.251 4.221 -3.582 1.00 90.94 113 ASP A O 1
ATOM 924 N N . LEU A 1 114 ? 18.042 4.876 -4.757 1.00 90.19 114 LEU A N 1
ATOM 925 C CA . LEU A 1 114 ? 18.895 5.046 -3.582 1.00 90.19 114 LEU A CA 1
ATOM 926 C C . LEU A 1 114 ? 18.275 6.038 -2.588 1.00 90.19 114 LEU A C 1
ATOM 928 O O . LEU A 1 114 ? 18.222 5.764 -1.386 1.00 90.19 114 LEU A O 1
ATOM 932 N N . ILE A 1 115 ? 17.757 7.167 -3.078 1.00 89.00 115 ILE A N 1
ATOM 933 C CA . ILE A 1 115 ? 17.105 8.176 -2.235 1.00 89.00 115 ILE A CA 1
ATOM 934 C C . ILE A 1 115 ? 15.798 7.631 -1.648 1.00 89.00 115 ILE A C 1
ATOM 936 O O . ILE A 1 115 ? 15.594 7.701 -0.431 1.00 89.00 115 ILE A O 1
ATOM 940 N N . LEU A 1 116 ? 14.923 7.072 -2.486 1.00 89.75 116 LEU A N 1
ATOM 941 C CA . LEU A 1 116 ? 13.618 6.565 -2.064 1.00 89.75 116 LEU A CA 1
ATOM 942 C C . LEU A 1 116 ? 13.767 5.427 -1.051 1.00 89.75 116 LEU A C 1
ATOM 944 O O . LEU A 1 116 ? 13.156 5.464 0.015 1.00 89.75 116 LEU A O 1
ATOM 948 N N . ILE A 1 117 ? 14.617 4.442 -1.325 1.00 90.94 117 ILE A N 1
ATOM 949 C CA . ILE A 1 117 ? 14.768 3.252 -0.486 1.00 90.94 117 ILE A CA 1
ATOM 950 C C . ILE A 1 117 ? 15.515 3.587 0.808 1.00 90.94 117 ILE A C 1
ATOM 952 O O . ILE A 1 117 ? 15.008 3.318 1.907 1.00 90.94 117 ILE A O 1
ATOM 956 N N . HIS A 1 118 ? 16.703 4.189 0.716 1.00 88.88 118 HIS A N 1
ATOM 957 C CA . HIS A 1 118 ? 17.563 4.359 1.889 1.00 88.88 118 HIS A CA 1
ATOM 958 C C . HIS A 1 118 ? 17.192 5.574 2.741 1.00 88.88 118 HIS A C 1
ATOM 960 O O . HIS A 1 118 ? 17.258 5.494 3.967 1.00 88.88 118 HIS A O 1
ATOM 966 N N . HIS A 1 119 ? 16.773 6.695 2.144 1.00 86.00 119 HIS A N 1
ATOM 967 C CA . HIS A 1 119 ? 16.517 7.927 2.905 1.00 86.00 119 HIS A CA 1
ATOM 968 C C . HIS A 1 119 ? 15.050 8.135 3.304 1.00 86.00 119 HIS A C 1
ATOM 970 O O . HIS A 1 119 ? 14.778 8.903 4.243 1.00 86.00 119 HIS A O 1
ATOM 976 N N . ILE A 1 120 ? 14.115 7.471 2.617 1.00 89.75 120 ILE A N 1
ATOM 977 C CA . ILE A 1 120 ? 12.672 7.621 2.839 1.00 89.75 120 ILE A CA 1
ATOM 978 C C . ILE A 1 120 ? 12.077 6.314 3.373 1.00 89.75 120 ILE A C 1
ATOM 980 O O . ILE A 1 120 ? 11.758 6.243 4.560 1.00 89.75 120 ILE A O 1
ATOM 984 N N . GLN A 1 121 ? 11.996 5.262 2.556 1.00 93.31 121 GLN A N 1
ATOM 985 C CA . GLN A 1 121 ? 11.313 4.011 2.906 1.00 93.31 121 GLN A CA 1
ATOM 986 C C . GLN A 1 121 ? 11.904 3.342 4.155 1.00 93.31 121 GLN A C 1
ATOM 988 O O . GLN A 1 121 ? 11.153 2.883 5.008 1.00 93.31 121 GLN A O 1
ATOM 993 N N . THR A 1 122 ? 13.232 3.296 4.304 1.00 92.44 122 THR A N 1
ATOM 994 C CA . THR A 1 122 ? 13.882 2.680 5.481 1.00 92.44 122 THR A CA 1
ATOM 995 C C . THR A 1 122 ? 13.458 3.352 6.789 1.00 92.44 122 THR A C 1
ATOM 997 O O . THR A 1 122 ? 13.148 2.669 7.766 1.00 92.44 122 THR A O 1
ATOM 1000 N N . LYS A 1 123 ? 13.384 4.689 6.793 1.00 92.00 123 LYS A N 1
ATOM 1001 C CA . LYS A 1 123 ? 12.918 5.462 7.948 1.00 92.00 123 LYS A CA 1
ATOM 1002 C C . LYS A 1 123 ? 11.424 5.218 8.193 1.00 92.00 123 LYS A C 1
ATOM 1004 O O . LYS A 1 123 ? 11.048 4.837 9.298 1.00 92.00 123 LYS A O 1
ATOM 1009 N N . LEU A 1 124 ? 10.606 5.361 7.146 1.00 93.75 124 LEU A N 1
ATOM 1010 C CA . LEU A 1 124 ? 9.153 5.204 7.230 1.00 93.75 124 LEU A CA 1
ATOM 1011 C C . LEU A 1 124 ? 8.743 3.811 7.716 1.00 93.75 124 LEU A C 1
ATOM 1013 O O . LEU A 1 124 ? 7.859 3.715 8.554 1.00 93.75 124 LEU A O 1
ATOM 1017 N N . ARG A 1 125 ? 9.399 2.736 7.252 1.00 94.06 125 ARG A N 1
ATOM 1018 C CA . ARG A 1 125 ? 9.122 1.361 7.710 1.00 94.06 125 ARG A CA 1
ATOM 1019 C C . ARG A 1 125 ? 9.295 1.224 9.220 1.00 94.06 125 ARG A C 1
ATOM 1021 O O . ARG A 1 125 ? 8.423 0.671 9.879 1.00 94.06 125 ARG A O 1
ATOM 1028 N N . ARG A 1 126 ? 10.405 1.736 9.765 1.00 93.94 126 ARG A N 1
ATOM 1029 C CA . ARG A 1 126 ? 10.690 1.653 11.204 1.00 93.94 126 ARG A CA 1
ATOM 1030 C C . ARG A 1 126 ? 9.678 2.457 12.019 1.00 93.94 126 ARG A C 1
ATOM 1032 O O . ARG A 1 126 ? 9.135 1.935 12.985 1.00 93.94 126 ARG A O 1
ATOM 1039 N N . GLU A 1 127 ? 9.423 3.702 11.625 1.00 94.94 127 GLU A N 1
ATOM 1040 C CA . GLU A 1 127 ? 8.495 4.587 12.342 1.00 94.94 127 GLU A CA 1
ATOM 1041 C C . GLU A 1 127 ? 7.051 4.086 12.273 1.00 94.94 127 GLU A C 1
ATOM 1043 O O . GLU A 1 127 ? 6.342 4.115 13.276 1.00 94.94 127 GLU A O 1
ATOM 1048 N N . LEU A 1 128 ? 6.626 3.585 11.113 1.00 95.31 128 LEU A N 1
ATOM 1049 C CA . LEU A 1 128 ? 5.298 3.014 10.932 1.00 95.31 128 LEU A CA 1
ATOM 1050 C C . LEU A 1 128 ? 5.101 1.779 11.804 1.00 95.31 128 LEU A C 1
ATOM 1052 O O . LEU A 1 128 ? 4.075 1.687 12.469 1.00 95.31 128 LEU A O 1
ATOM 1056 N N . LEU A 1 129 ? 6.059 0.845 11.817 1.00 93.81 129 LEU A N 1
ATOM 1057 C CA . LEU A 1 129 ? 5.946 -0.374 12.621 1.00 93.81 129 LEU A CA 1
ATOM 1058 C C . LEU A 1 129 ? 5.879 -0.058 14.117 1.00 93.81 129 LEU A C 1
ATOM 1060 O O . LEU A 1 129 ? 5.014 -0.594 14.802 1.00 93.81 129 LEU A O 1
ATOM 1064 N N . ASP A 1 130 ? 6.722 0.854 14.607 1.00 94.62 130 ASP A N 1
ATOM 1065 C CA . ASP A 1 130 ? 6.688 1.296 16.007 1.00 94.62 130 ASP A CA 1
ATOM 1066 C C . ASP A 1 130 ? 5.336 1.936 16.372 1.00 94.62 130 ASP A C 1
ATOM 1068 O O . ASP A 1 130 ? 4.723 1.585 17.383 1.00 94.62 130 ASP A O 1
ATOM 1072 N N . LYS A 1 131 ? 4.818 2.836 15.526 1.00 94.94 131 LYS A N 1
ATOM 1073 C CA . LYS A 1 131 ? 3.518 3.490 15.751 1.00 94.94 131 LYS A CA 1
ATOM 1074 C C . LYS A 1 131 ? 2.353 2.504 15.680 1.00 94.94 131 LYS A C 1
ATOM 1076 O O . LYS A 1 131 ? 1.465 2.558 16.531 1.00 94.94 131 LYS A O 1
ATOM 1081 N N . LEU A 1 132 ? 2.364 1.599 14.701 1.00 94.50 132 LEU A N 1
ATOM 1082 C CA . LEU A 1 132 ? 1.340 0.572 14.543 1.00 94.50 132 LEU A CA 1
ATOM 1083 C C . LEU A 1 132 ? 1.335 -0.362 15.754 1.00 94.50 132 LEU A C 1
ATOM 1085 O O . LEU A 1 132 ? 0.285 -0.553 16.359 1.00 94.50 132 LEU A O 1
ATOM 1089 N N . GLN A 1 133 ? 2.503 -0.858 16.172 1.00 92.62 133 GLN A N 1
ATOM 1090 C CA . GLN A 1 133 ? 2.629 -1.708 17.353 1.00 92.62 133 GLN A CA 1
ATOM 1091 C C . GLN A 1 133 ? 2.092 -1.002 18.602 1.00 92.62 133 GLN A C 1
ATOM 1093 O O . GLN A 1 133 ? 1.260 -1.567 19.306 1.00 92.62 133 GLN A O 1
ATOM 1098 N N . LYS A 1 134 ? 2.482 0.256 18.848 1.00 92.44 134 LYS A N 1
ATOM 1099 C CA . LYS A 1 134 ? 1.977 1.044 19.985 1.00 92.44 134 LYS A CA 1
ATOM 1100 C C . LYS A 1 134 ? 0.458 1.204 19.961 1.00 92.44 134 LYS A C 1
ATOM 1102 O O . LYS A 1 134 ? -0.183 1.061 21.001 1.00 92.44 134 LYS A O 1
ATOM 1107 N N . MET A 1 135 ? -0.125 1.503 18.800 1.00 92.62 135 MET A N 1
ATOM 1108 C CA . MET A 1 135 ? -1.576 1.651 18.658 1.00 92.62 135 MET A CA 1
ATOM 1109 C C . MET A 1 135 ? -2.301 0.324 18.909 1.00 92.62 135 MET A C 1
ATOM 1111 O O . MET A 1 135 ? -3.265 0.284 19.673 1.00 92.62 135 MET A O 1
ATOM 1115 N N . MET A 1 136 ? -1.790 -0.769 18.341 1.00 88.56 136 MET A N 1
ATOM 1116 C CA . MET A 1 136 ? -2.352 -2.108 18.513 1.00 88.56 136 MET A CA 1
ATOM 1117 C C . MET A 1 136 ? -2.237 -2.604 19.957 1.00 88.56 136 MET A C 1
ATOM 1119 O O . MET A 1 136 ? -3.190 -3.177 20.474 1.00 88.56 136 MET A O 1
ATOM 1123 N N . SER A 1 137 ? -1.128 -2.324 20.651 1.00 87.62 137 SER A N 1
ATOM 1124 C CA . SER A 1 137 ? -0.953 -2.673 22.068 1.00 87.62 137 SER A CA 1
ATOM 1125 C C . SER A 1 137 ? -1.918 -1.927 22.990 1.00 87.62 137 SER A C 1
ATOM 1127 O O . SER A 1 137 ? -2.375 -2.499 23.975 1.00 87.62 137 SER A O 1
ATOM 1129 N N . LYS A 1 138 ? -2.268 -0.669 22.676 1.00 88.50 138 LYS A N 1
ATOM 1130 C CA . LYS A 1 138 ? -3.305 0.069 23.420 1.00 88.50 138 LYS A CA 1
ATOM 1131 C C . LYS A 1 138 ? -4.701 -0.533 23.215 1.00 88.50 138 LYS A C 1
ATOM 1133 O O . LYS A 1 138 ? -5.554 -0.351 24.077 1.00 88.50 138 LYS A O 1
ATOM 1138 N N . ASN A 1 139 ? -4.929 -1.189 22.072 1.00 83.88 139 ASN A N 1
ATOM 1139 C CA . ASN A 1 139 ? -6.167 -1.869 21.683 1.00 83.88 139 ASN A CA 1
ATOM 1140 C C . ASN A 1 139 ? -7.449 -1.072 22.004 1.00 83.88 139 ASN A C 1
ATOM 1142 O O . ASN A 1 139 ? -8.421 -1.603 22.547 1.00 83.88 139 ASN A O 1
ATOM 1146 N N . LYS A 1 140 ? -7.433 0.238 21.721 1.00 88.25 140 LYS A N 1
ATOM 1147 C CA . LYS A 1 140 ? -8.576 1.121 21.974 1.00 88.25 140 LYS A CA 1
ATOM 1148 C C . LYS A 1 140 ? -9.622 0.947 20.879 1.00 88.25 140 LYS A C 1
ATOM 1150 O O . LYS A 1 140 ? -9.288 0.930 19.695 1.00 88.25 140 LYS A O 1
ATOM 1155 N N . GLN A 1 141 ? -10.893 0.940 21.276 1.00 88.50 141 GLN A N 1
ATOM 1156 C CA . GLN A 1 141 ? -12.023 0.919 20.341 1.00 88.50 141 GLN A CA 1
ATOM 1157 C C . GLN A 1 141 ? -11.931 2.078 19.336 1.00 88.50 141 GLN A C 1
ATOM 1159 O O . GLN A 1 141 ? -12.000 1.864 18.131 1.00 88.50 141 GLN A O 1
ATOM 1164 N N . SER A 1 142 ? -11.637 3.292 19.819 1.00 88.38 142 SER A N 1
ATOM 1165 C CA . SER A 1 142 ? -11.554 4.505 18.992 1.00 88.38 142 SER A CA 1
ATOM 1166 C C . SER A 1 142 ? -10.502 4.449 17.877 1.00 88.38 142 SER A C 1
ATOM 1168 O O . SER A 1 142 ? -10.629 5.158 16.881 1.00 88.38 142 SER A O 1
ATOM 1170 N N . THR A 1 143 ? -9.469 3.611 18.014 1.00 92.38 143 THR A N 1
ATOM 1171 C CA . THR A 1 143 ? -8.397 3.453 17.018 1.00 92.38 143 THR A CA 1
ATOM 1172 C C . THR A 1 143 ? -8.601 2.252 16.097 1.00 92.38 143 THR A C 1
ATOM 1174 O O . THR A 1 143 ? -7.828 2.065 15.156 1.00 92.38 143 THR A O 1
ATOM 1177 N N . TRP A 1 144 ? -9.632 1.436 16.337 1.00 94.00 144 TRP A N 1
ATOM 1178 C CA . TRP A 1 144 ? -9.844 0.170 15.638 1.00 94.00 144 TRP A CA 1
ATOM 1179 C C . TRP A 1 144 ? -9.953 0.348 14.121 1.00 94.00 144 TRP A C 1
ATOM 1181 O O . TRP A 1 144 ? -9.241 -0.317 13.368 1.00 94.00 144 TRP A O 1
ATOM 1191 N N . LEU A 1 145 ? -10.769 1.307 13.660 1.00 94.12 145 L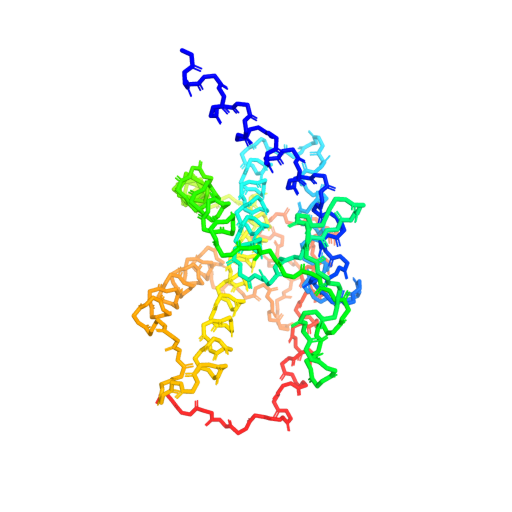EU A N 1
ATOM 1192 C CA . LEU A 1 145 ? -10.941 1.558 12.224 1.00 94.12 145 LEU A CA 1
ATOM 1193 C C . LEU A 1 145 ? -9.621 1.972 11.563 1.00 94.12 145 LEU A C 1
ATOM 1195 O O . LEU A 1 145 ? -9.317 1.536 10.457 1.00 94.12 145 LEU A O 1
ATOM 1199 N N . VAL A 1 146 ? -8.819 2.789 12.246 1.00 95.50 146 VAL A N 1
ATOM 1200 C CA . VAL A 1 146 ? -7.510 3.229 11.748 1.00 95.50 146 VAL A CA 1
ATOM 1201 C C . VAL A 1 146 ? -6.547 2.050 11.657 1.00 95.50 146 VAL A C 1
ATOM 1203 O O . VAL A 1 146 ? -5.882 1.885 10.638 1.00 95.50 146 VAL A O 1
ATOM 1206 N N . THR A 1 147 ? -6.526 1.189 12.677 1.00 94.75 147 THR A N 1
ATOM 1207 C CA . THR A 1 147 ? -5.727 -0.045 12.669 1.00 94.75 147 THR A CA 1
ATOM 1208 C C . THR A 1 147 ? -6.128 -0.953 11.507 1.00 94.75 147 THR A C 1
ATOM 1210 O O . THR A 1 147 ? -5.257 -1.398 10.762 1.00 94.75 147 THR A O 1
ATOM 1213 N N . TYR A 1 148 ? -7.431 -1.160 11.289 1.00 95.12 148 TYR A N 1
ATOM 1214 C CA . TYR A 1 148 ? -7.940 -1.906 10.138 1.00 95.12 148 TYR A CA 1
ATOM 1215 C C . TYR A 1 148 ? -7.433 -1.323 8.808 1.00 95.12 148 TYR A C 1
ATOM 1217 O O . TYR A 1 148 ? -6.851 -2.049 8.002 1.00 95.12 148 TYR A O 1
ATOM 1225 N N . LEU A 1 149 ? -7.615 -0.017 8.581 1.00 96.88 149 LEU A N 1
ATOM 1226 C CA . LEU A 1 149 ? -7.238 0.636 7.323 1.00 96.88 149 LEU A CA 1
ATOM 1227 C C . LEU A 1 149 ? -5.734 0.538 7.052 1.00 96.88 149 LEU A C 1
ATOM 1229 O O . LEU A 1 149 ? -5.322 0.271 5.924 1.00 96.88 149 LEU A O 1
ATOM 1233 N N . VAL A 1 150 ? -4.912 0.728 8.084 1.00 97.38 150 VAL A N 1
ATOM 1234 C CA . VAL A 1 150 ? -3.453 0.629 7.975 1.00 97.38 150 VAL A CA 1
ATOM 1235 C C . VAL A 1 150 ? -3.040 -0.797 7.625 1.00 97.38 150 VAL A C 1
ATOM 1237 O O . VAL A 1 150 ? -2.293 -0.990 6.667 1.00 97.38 150 VAL A O 1
ATOM 1240 N N . ILE A 1 151 ? -3.566 -1.800 8.332 1.00 96.19 151 ILE A N 1
ATOM 1241 C CA . ILE A 1 151 ? -3.283 -3.211 8.041 1.00 96.19 151 ILE A CA 1
ATOM 1242 C C . ILE A 1 151 ? -3.725 -3.564 6.620 1.00 96.19 151 ILE A C 1
ATOM 1244 O O . ILE A 1 151 ? -2.946 -4.153 5.875 1.00 96.19 151 ILE A O 1
ATOM 1248 N N . PHE A 1 152 ? -4.917 -3.136 6.199 1.00 96.38 152 PHE A N 1
ATOM 1249 C CA . PHE A 1 152 ? -5.406 -3.350 4.838 1.00 96.38 152 PHE A CA 1
ATOM 1250 C C . PHE A 1 152 ? -4.436 -2.794 3.784 1.00 96.38 152 PHE A C 1
ATOM 1252 O O . PHE A 1 152 ? -4.064 -3.499 2.845 1.00 96.38 152 PHE A O 1
ATOM 1259 N N . ILE A 1 153 ? -3.987 -1.544 3.946 1.00 96.88 153 ILE A N 1
ATOM 1260 C CA . ILE A 1 153 ? -3.050 -0.899 3.014 1.00 96.88 153 ILE A CA 1
ATOM 1261 C C . ILE A 1 153 ? -1.707 -1.641 2.986 1.00 96.88 153 ILE A C 1
ATOM 1263 O O . ILE A 1 153 ? -1.142 -1.838 1.909 1.00 96.88 153 ILE A O 1
ATOM 1267 N N . LEU A 1 154 ? -1.199 -2.081 4.141 1.00 96.69 154 LEU A N 1
ATOM 1268 C CA . LEU A 1 154 ? 0.051 -2.842 4.227 1.00 96.69 154 LEU A CA 1
ATOM 1269 C C . LEU A 1 154 ? -0.059 -4.207 3.538 1.00 96.69 154 LEU A C 1
ATOM 1271 O O . LEU A 1 154 ? 0.829 -4.565 2.767 1.00 96.69 154 LEU A O 1
ATOM 1275 N N . LEU A 1 155 ? -1.155 -4.936 3.756 1.00 96.19 155 LEU A N 1
ATOM 1276 C CA . LEU A 1 155 ? -1.418 -6.224 3.107 1.00 96.19 155 LEU A CA 1
ATOM 1277 C C . LEU A 1 155 ? -1.556 -6.071 1.591 1.00 96.19 155 LEU A C 1
ATOM 1279 O O . LEU A 1 155 ? -0.956 -6.832 0.831 1.00 96.19 155 LEU A O 1
ATOM 1283 N N . HIS A 1 156 ? -2.282 -5.047 1.140 1.00 95.12 156 HIS A N 1
ATOM 1284 C CA . HIS A 1 156 ? -2.376 -4.729 -0.280 1.00 95.12 156 HIS A CA 1
ATOM 1285 C C . HIS A 1 156 ? -0.997 -4.398 -0.869 1.00 95.12 156 HIS A C 1
ATOM 1287 O O . HIS A 1 156 ? -0.653 -4.865 -1.953 1.00 95.12 156 HIS A O 1
ATOM 1293 N N . ASN A 1 157 ? -0.163 -3.653 -0.143 1.00 94.06 157 ASN A N 1
ATOM 1294 C CA . ASN A 1 157 ? 1.195 -3.355 -0.583 1.00 94.06 157 ASN A CA 1
ATOM 1295 C C . ASN A 1 157 ? 2.063 -4.624 -0.685 1.00 94.06 157 ASN A C 1
ATOM 1297 O O . ASN A 1 157 ? 2.786 -4.786 -1.667 1.00 94.06 157 ASN A O 1
ATOM 1301 N N . THR A 1 158 ? 1.946 -5.557 0.265 1.00 95.50 158 THR A N 1
ATOM 1302 C CA . THR A 1 158 ? 2.600 -6.875 0.193 1.00 95.50 158 THR A CA 1
ATOM 1303 C C . THR A 1 158 ? 2.173 -7.650 -1.054 1.00 95.50 158 THR A C 1
ATOM 1305 O O . THR A 1 158 ? 3.030 -8.192 -1.757 1.00 95.50 158 THR A O 1
ATOM 1308 N N . ALA A 1 159 ? 0.878 -7.653 -1.385 1.00 94.56 159 ALA A N 1
ATOM 1309 C CA . ALA A 1 159 ? 0.378 -8.293 -2.601 1.00 94.56 159 ALA A CA 1
ATOM 1310 C C . ALA A 1 159 ? 0.981 -7.660 -3.869 1.00 94.56 159 ALA A C 1
ATOM 1312 O O . ALA A 1 159 ? 1.438 -8.375 -4.762 1.00 94.56 159 ALA A O 1
ATOM 1313 N N . LEU A 1 160 ? 1.061 -6.326 -3.928 1.00 93.31 160 LEU A N 1
ATOM 1314 C CA . LEU A 1 160 ? 1.639 -5.606 -5.067 1.00 93.31 160 LEU A CA 1
ATOM 1315 C C . LEU A 1 160 ? 3.141 -5.868 -5.242 1.00 93.31 160 LEU A C 1
ATOM 1317 O O . LEU A 1 160 ? 3.587 -6.085 -6.368 1.00 93.31 160 LEU A O 1
ATOM 1321 N N . ILE A 1 161 ? 3.925 -5.865 -4.159 1.00 93.69 161 ILE A N 1
ATOM 1322 C CA . ILE A 1 161 ? 5.368 -6.156 -4.227 1.00 93.69 161 ILE A CA 1
ATOM 1323 C C . ILE A 1 161 ? 5.595 -7.606 -4.670 1.00 93.69 161 ILE A C 1
ATOM 1325 O O . ILE A 1 161 ? 6.439 -7.864 -5.526 1.00 93.69 161 ILE A O 1
ATOM 1329 N N . THR A 1 162 ? 4.801 -8.540 -4.151 1.00 95.00 162 THR A N 1
ATOM 1330 C CA . THR A 1 162 ? 4.868 -9.958 -4.532 1.00 95.00 162 THR A CA 1
ATOM 1331 C C . THR A 1 162 ? 4.536 -10.157 -6.013 1.00 95.00 162 THR A C 1
ATOM 1333 O O . THR A 1 162 ? 5.250 -10.865 -6.726 1.00 95.00 162 THR A O 1
ATOM 1336 N N . ALA A 1 163 ? 3.496 -9.480 -6.513 1.00 93.06 163 ALA A N 1
ATOM 1337 C CA . ALA A 1 163 ? 3.142 -9.490 -7.931 1.00 93.06 163 ALA A CA 1
ATOM 1338 C C . ALA A 1 163 ? 4.243 -8.868 -8.806 1.00 93.06 163 ALA A C 1
ATOM 1340 O O . ALA A 1 163 ? 4.545 -9.388 -9.881 1.00 93.06 163 ALA A O 1
ATOM 1341 N N . HIS A 1 164 ? 4.880 -7.791 -8.340 1.00 92.12 164 HIS A N 1
ATOM 1342 C CA . HIS A 1 164 ? 6.025 -7.186 -9.016 1.00 92.12 164 HIS A CA 1
ATOM 1343 C C . HIS A 1 164 ? 7.211 -8.161 -9.112 1.00 92.12 164 HIS A C 1
ATOM 1345 O O . HIS A 1 164 ? 7.779 -8.315 -10.191 1.00 92.12 164 HIS A O 1
ATOM 1351 N N . ASP A 1 165 ? 7.561 -8.860 -8.027 1.00 93.50 165 ASP A N 1
ATOM 1352 C CA . ASP A 1 165 ? 8.618 -9.881 -8.033 1.00 93.50 165 ASP A CA 1
ATOM 1353 C C . ASP A 1 165 ? 8.327 -11.035 -9.000 1.00 93.50 165 ASP A C 1
ATOM 1355 O O . ASP A 1 165 ? 9.241 -11.512 -9.680 1.00 93.50 165 ASP A O 1
ATOM 1359 N N . ALA A 1 166 ? 7.066 -11.470 -9.086 1.00 94.19 166 ALA A N 1
ATOM 1360 C CA . ALA A 1 166 ? 6.645 -12.498 -10.036 1.00 94.19 166 ALA A CA 1
ATOM 1361 C C . ALA A 1 166 ? 6.729 -12.006 -11.487 1.00 94.19 166 ALA A C 1
ATOM 1363 O O . ALA A 1 166 ? 7.277 -12.685 -12.359 1.00 94.19 166 ALA A O 1
ATOM 1364 N N . GLY A 1 167 ? 6.237 -10.792 -11.746 1.00 91.75 167 GLY A N 1
ATOM 1365 C CA . GLY A 1 167 ? 6.322 -10.156 -13.059 1.00 91.75 167 GLY A CA 1
ATOM 1366 C C . GLY A 1 167 ? 7.768 -9.965 -13.516 1.00 91.75 167 GLY A C 1
ATOM 1367 O O . GLY A 1 167 ? 8.082 -10.224 -14.677 1.00 91.75 167 GLY A O 1
ATOM 1368 N N . TYR A 1 168 ? 8.663 -9.583 -12.602 1.00 90.75 168 TYR A N 1
ATOM 1369 C CA . TYR A 1 168 ? 10.089 -9.440 -12.881 1.00 90.75 168 TYR A CA 1
ATOM 1370 C C . TYR A 1 168 ? 10.736 -10.783 -13.242 1.00 90.75 168 TYR A C 1
ATOM 1372 O O . TYR A 1 168 ? 11.430 -10.871 -14.254 1.00 90.75 168 TYR A O 1
ATOM 1380 N N . ALA A 1 169 ? 10.474 -11.844 -12.470 1.00 93.12 169 ALA A N 1
ATOM 1381 C CA . ALA A 1 169 ? 10.981 -13.182 -12.775 1.00 93.12 169 ALA A CA 1
ATOM 1382 C C . ALA A 1 169 ? 10.554 -13.648 -14.173 1.00 93.12 169 ALA A C 1
ATOM 1384 O O . ALA A 1 169 ? 11.402 -14.064 -14.965 1.00 93.12 169 ALA A O 1
ATOM 1385 N N . LYS A 1 170 ? 9.265 -13.489 -14.504 1.00 92.56 170 LYS A N 1
ATOM 1386 C CA . LYS A 1 170 ? 8.716 -13.828 -15.823 1.00 92.56 170 LYS A CA 1
ATOM 1387 C C . LYS A 1 170 ? 9.362 -13.006 -16.939 1.00 92.56 170 LYS A C 1
ATOM 1389 O O . LYS A 1 170 ? 9.800 -13.573 -17.935 1.00 92.56 170 LYS A O 1
ATOM 1394 N N . LYS A 1 171 ? 9.455 -11.683 -16.764 1.00 87.75 171 LYS A N 1
ATOM 1395 C CA . LYS A 1 171 ? 10.044 -10.762 -17.750 1.00 87.75 171 LYS A CA 1
ATOM 1396 C C . LYS A 1 171 ? 11.499 -11.110 -18.076 1.00 87.75 171 LYS A C 1
ATOM 1398 O O . LYS A 1 171 ? 11.925 -10.925 -19.208 1.00 87.75 171 LYS A O 1
ATOM 1403 N N . HIS A 1 172 ? 12.246 -11.607 -17.094 1.00 88.56 172 HIS A N 1
ATOM 1404 C CA . HIS A 1 172 ? 13.658 -11.959 -17.237 1.00 88.56 172 HIS A CA 1
ATOM 1405 C C . HIS A 1 172 ? 13.901 -13.464 -17.448 1.00 88.56 172 HIS A C 1
ATOM 1407 O O . HIS A 1 172 ? 15.035 -13.916 -17.312 1.00 88.56 172 HIS A O 1
ATOM 1413 N N . GLY A 1 173 ? 12.862 -14.250 -17.763 1.00 91.69 173 GLY A N 1
ATOM 1414 C CA . GLY A 1 173 ? 12.997 -15.675 -18.091 1.00 91.69 173 GLY A CA 1
ATOM 1415 C C . GLY A 1 173 ? 13.525 -16.545 -16.944 1.00 91.69 173 GLY A C 1
ATOM 1416 O O . GLY A 1 173 ? 14.114 -17.598 -17.182 1.00 91.69 173 GLY A O 1
ATOM 1417 N N . MET A 1 174 ? 13.359 -16.111 -15.693 1.00 94.50 174 MET A N 1
ATOM 1418 C CA . MET A 1 174 ? 13.814 -16.877 -14.535 1.00 94.50 174 MET A CA 1
ATOM 1419 C C . MET A 1 174 ? 12.942 -18.128 -14.353 1.00 94.50 174 MET A C 1
ATOM 1421 O O . MET A 1 174 ? 11.719 -18.043 -14.394 1.00 94.50 174 MET A O 1
ATOM 1425 N N . LYS A 1 175 ? 13.552 -19.285 -14.063 1.00 93.62 175 LYS A N 1
ATOM 1426 C CA . LYS A 1 175 ? 12.838 -20.565 -13.838 1.00 93.62 175 LYS A CA 1
ATOM 1427 C C . LYS A 1 175 ? 12.112 -20.671 -12.484 1.00 93.62 175 LYS A C 1
ATOM 1429 O O . LYS A 1 175 ? 11.633 -21.738 -12.123 1.00 93.62 175 LYS A O 1
ATOM 1434 N N . ARG A 1 176 ? 12.063 -19.583 -11.721 1.00 93.75 176 ARG A N 1
ATOM 1435 C CA . ARG A 1 176 ? 11.486 -19.500 -10.372 1.00 93.75 176 ARG A CA 1
ATOM 1436 C C . ARG A 1 176 ? 10.294 -18.555 -10.370 1.00 93.75 176 ARG A C 1
ATOM 1438 O O . ARG A 1 176 ? 10.236 -17.642 -11.192 1.00 93.75 176 ARG A O 1
ATOM 1445 N N . ARG A 1 177 ? 9.364 -18.744 -9.428 1.00 93.94 177 ARG A N 1
ATOM 1446 C CA . ARG A 1 177 ? 8.114 -17.965 -9.377 1.00 93.94 177 ARG A CA 1
ATOM 1447 C C . ARG A 1 177 ? 8.357 -16.490 -9.069 1.00 93.94 177 ARG A C 1
ATOM 1449 O O . ARG A 1 177 ? 7.660 -15.642 -9.615 1.00 93.94 177 ARG A O 1
ATOM 1456 N N . PHE A 1 178 ? 9.327 -16.188 -8.209 1.00 95.44 178 PHE A N 1
ATOM 1457 C CA . PHE A 1 178 ? 9.641 -14.827 -7.777 1.00 95.44 178 PHE A CA 1
ATOM 1458 C C . PHE A 1 178 ? 11.117 -14.514 -7.993 1.00 95.44 178 PHE A C 1
ATOM 1460 O O . PHE A 1 178 ? 11.976 -15.375 -7.818 1.00 95.44 178 PHE A O 1
ATOM 1467 N N . ALA A 1 179 ? 11.435 -13.262 -8.323 1.00 93.44 179 ALA A N 1
ATOM 1468 C CA . ALA A 1 179 ? 12.825 -12.848 -8.496 1.00 93.44 179 ALA A CA 1
ATOM 1469 C C . ALA A 1 179 ? 13.609 -12.903 -7.172 1.00 93.44 179 ALA A C 1
ATOM 1471 O O . ALA A 1 179 ? 14.808 -13.180 -7.174 1.00 93.44 179 ALA A O 1
ATOM 1472 N N . ARG A 1 180 ? 12.931 -12.663 -6.042 1.00 93.81 180 ARG A N 1
ATOM 1473 C CA . ARG A 1 180 ? 13.510 -12.652 -4.691 1.00 93.81 180 ARG A CA 1
ATOM 1474 C C . ARG A 1 180 ? 12.674 -13.501 -3.725 1.00 93.81 180 ARG A C 1
ATOM 1476 O O . ARG A 1 180 ? 11.990 -12.965 -2.859 1.00 93.81 180 ARG A O 1
ATOM 1483 N N . GLU A 1 181 ? 12.725 -14.824 -3.869 1.00 94.25 181 GLU A N 1
ATOM 1484 C CA . GLU A 1 181 ? 11.882 -15.763 -3.100 1.00 94.25 181 GLU A CA 1
ATOM 1485 C C . GLU A 1 181 ? 12.006 -15.604 -1.580 1.00 94.25 181 GLU A C 1
ATOM 1487 O O . GLU A 1 181 ? 10.990 -15.531 -0.895 1.00 94.25 181 GLU A O 1
ATOM 1492 N N . GLU A 1 182 ? 13.223 -15.449 -1.054 1.00 95.25 182 GLU A N 1
ATOM 1493 C CA . GLU A 1 182 ? 13.433 -15.235 0.385 1.00 95.25 182 GLU A CA 1
ATOM 1494 C C . GLU A 1 182 ? 12.771 -13.943 0.886 1.00 95.25 182 GLU A C 1
ATOM 1496 O O . GLU A 1 182 ? 12.149 -13.927 1.945 1.00 95.25 182 GLU A O 1
ATOM 1501 N N . LYS A 1 183 ? 12.793 -12.870 0.084 1.00 93.44 183 LYS A N 1
ATOM 1502 C CA . LYS A 1 183 ? 12.093 -11.625 0.435 1.00 93.44 183 LYS A CA 1
ATOM 1503 C C . LYS A 1 183 ? 10.583 -11.773 0.384 1.00 93.44 183 LYS A C 1
ATOM 1505 O O . LYS A 1 183 ? 9.905 -11.256 1.264 1.00 93.44 183 LYS A O 1
ATOM 1510 N N . VAL A 1 184 ? 10.055 -12.519 -0.583 1.00 95.44 184 VAL A N 1
ATOM 1511 C CA . VAL A 1 184 ? 8.618 -12.818 -0.638 1.00 95.44 184 VAL A CA 1
ATOM 1512 C C . VAL A 1 184 ? 8.173 -13.621 0.589 1.00 95.44 184 VAL A C 1
ATOM 1514 O O . VAL A 1 184 ? 7.149 -13.286 1.184 1.00 95.44 184 VAL A O 1
ATOM 1517 N N . LYS A 1 185 ? 8.963 -14.608 1.036 1.00 95.88 185 LYS A N 1
ATOM 1518 C CA . LYS A 1 185 ? 8.697 -15.343 2.287 1.00 95.88 185 LYS A CA 1
ATOM 1519 C C . LYS A 1 185 ? 8.652 -14.407 3.498 1.00 95.88 185 LYS A C 1
ATOM 1521 O O . LYS A 1 185 ? 7.705 -14.478 4.278 1.00 95.88 185 LYS A O 1
ATOM 1526 N N . GLU A 1 186 ? 9.622 -13.497 3.629 1.00 95.38 186 GLU A N 1
ATOM 1527 C CA . GLU A 1 186 ? 9.630 -12.481 4.694 1.00 95.38 186 GLU A CA 1
ATOM 1528 C C . GLU A 1 186 ? 8.372 -11.591 4.649 1.00 95.38 186 GLU A C 1
ATOM 1530 O O . GLU A 1 186 ? 7.766 -11.319 5.688 1.00 95.38 186 GLU A O 1
ATOM 1535 N N . TYR A 1 187 ? 7.938 -11.160 3.457 1.00 94.19 187 TYR A N 1
ATOM 1536 C CA . TYR A 1 187 ? 6.734 -10.336 3.306 1.00 94.19 187 TYR A CA 1
ATOM 1537 C C . TYR A 1 187 ? 5.463 -11.082 3.715 1.00 94.19 187 TYR A C 1
ATOM 1539 O O . TYR A 1 187 ? 4.616 -10.513 4.405 1.00 94.19 187 TYR A O 1
ATOM 1547 N N . HIS A 1 188 ? 5.332 -12.351 3.325 1.00 95.69 188 HIS A N 1
ATOM 1548 C CA . HIS A 1 188 ? 4.194 -13.188 3.704 1.00 95.69 188 HIS A CA 1
ATOM 1549 C C . HIS A 1 188 ? 4.165 -13.464 5.208 1.00 95.69 188 HIS A C 1
ATOM 1551 O O . HIS A 1 188 ? 3.105 -13.374 5.824 1.00 95.69 188 HIS A O 1
ATOM 1557 N N . LEU A 1 189 ? 5.323 -13.724 5.821 1.00 96.31 189 LEU A N 1
ATOM 1558 C CA . LEU A 1 189 ? 5.423 -13.870 7.271 1.00 96.31 189 LEU A CA 1
ATOM 1559 C C . LEU A 1 189 ? 4.956 -12.593 7.986 1.00 96.31 189 LEU A C 1
ATOM 1561 O O . LEU A 1 189 ? 4.119 -12.663 8.884 1.00 96.31 189 LEU A O 1
ATOM 1565 N N . GLY A 1 190 ? 5.431 -11.423 7.549 1.00 94.38 190 GLY A N 1
ATOM 1566 C CA . GLY A 1 190 ? 4.993 -10.137 8.096 1.00 94.38 190 GLY A CA 1
ATOM 1567 C C . GLY A 1 190 ? 3.488 -9.895 7.930 1.00 94.38 190 GLY A C 1
ATOM 1568 O O . GLY A 1 190 ? 2.826 -9.464 8.873 1.00 94.38 190 GLY A O 1
ATOM 1569 N N . ALA A 1 191 ? 2.927 -10.222 6.764 1.00 96.00 191 ALA A N 1
ATOM 1570 C CA . ALA A 1 191 ? 1.489 -10.133 6.508 1.00 96.00 191 ALA A CA 1
ATOM 1571 C C . ALA A 1 191 ? 0.672 -11.036 7.449 1.00 96.00 191 ALA A C 1
ATOM 1573 O O . ALA A 1 191 ? -0.320 -10.587 8.023 1.00 96.00 191 ALA A O 1
ATOM 1574 N N . ASN A 1 192 ? 1.121 -12.274 7.667 1.00 96.19 192 ASN A N 1
ATOM 1575 C CA . ASN A 1 192 ? 0.475 -13.209 8.587 1.00 96.19 192 ASN A CA 1
ATOM 1576 C C . ASN A 1 192 ? 0.520 -12.714 10.037 1.00 96.19 192 ASN A C 1
ATOM 1578 O O . ASN A 1 192 ? -0.475 -12.833 10.746 1.00 96.19 192 ASN A O 1
ATOM 1582 N N . ILE A 1 193 ? 1.632 -12.109 10.468 1.00 94.19 193 ILE A N 1
ATOM 1583 C CA . ILE A 1 193 ? 1.744 -11.497 11.801 1.00 94.19 193 ILE A CA 1
ATOM 1584 C C . ILE A 1 193 ? 0.727 -10.357 11.958 1.00 94.19 193 ILE A C 1
ATOM 1586 O O . ILE A 1 193 ? 0.006 -10.312 12.955 1.00 94.19 193 ILE A O 1
ATOM 1590 N N . LEU A 1 194 ? 0.617 -9.463 10.967 1.00 94.12 194 LEU A N 1
ATOM 1591 C CA . LEU A 1 194 ? -0.367 -8.372 10.992 1.00 94.12 194 LEU A CA 1
ATOM 1592 C C . LEU A 1 194 ? -1.806 -8.900 11.082 1.00 94.12 194 LEU A C 1
ATOM 1594 O O . LEU A 1 194 ? -2.596 -8.391 11.878 1.00 94.12 194 LEU A O 1
ATOM 1598 N N . LEU A 1 195 ? -2.135 -9.933 10.301 1.00 93.19 195 LEU A N 1
ATOM 1599 C CA . LEU A 1 195 ? -3.449 -10.578 10.329 1.00 93.19 195 LEU A CA 1
ATOM 1600 C C . LEU A 1 195 ? -3.733 -11.239 11.678 1.00 93.19 195 LEU A C 1
ATOM 1602 O O . LEU A 1 195 ? -4.793 -11.006 12.256 1.00 93.19 195 LEU A O 1
ATOM 1606 N N . ALA A 1 196 ? -2.789 -12.014 12.215 1.00 92.00 196 ALA A N 1
ATOM 1607 C CA . ALA A 1 196 ? -2.938 -12.676 13.508 1.00 92.00 196 ALA A CA 1
ATOM 1608 C C . ALA A 1 196 ? -3.224 -11.664 14.627 1.00 92.00 196 ALA A C 1
ATOM 1610 O O . ALA A 1 196 ? -4.151 -11.849 15.417 1.00 92.00 196 ALA A O 1
ATOM 1611 N N . HIS A 1 197 ? -2.492 -10.549 14.649 1.00 88.94 197 HIS A N 1
ATOM 1612 C CA . HIS A 1 197 ? -2.755 -9.481 15.604 1.00 88.94 197 HIS A CA 1
ATOM 1613 C C . HIS A 1 197 ? -4.108 -8.797 15.378 1.00 88.94 197 HIS A C 1
ATOM 1615 O O . HIS A 1 197 ? -4.799 -8.505 16.351 1.00 88.94 197 HIS A O 1
ATOM 1621 N N . PHE A 1 198 ? -4.514 -8.557 14.128 1.00 90.06 198 PHE A N 1
ATOM 1622 C CA . PHE A 1 198 ? -5.837 -8.000 13.842 1.00 90.06 198 PHE A CA 1
ATOM 1623 C C . PHE A 1 198 ? -6.958 -8.908 14.370 1.00 90.06 198 PHE A C 1
ATOM 1625 O O . PHE A 1 198 ? -7.878 -8.432 15.033 1.00 90.06 198 PHE A O 1
ATOM 1632 N N . HIS A 1 199 ? -6.851 -10.220 14.150 1.00 90.38 199 HIS A N 1
ATOM 1633 C CA . HIS A 1 199 ? -7.799 -11.196 14.689 1.00 90.38 199 HIS A CA 1
ATOM 1634 C C . HIS A 1 199 ? -7.811 -11.211 16.219 1.00 90.38 199 HIS A C 1
ATOM 1636 O O . HIS A 1 199 ? -8.886 -11.228 16.819 1.00 90.38 199 HIS A O 1
ATOM 1642 N N . TYR A 1 200 ? -6.640 -11.131 16.852 1.00 87.19 200 TYR A N 1
ATOM 1643 C CA . TYR A 1 200 ? -6.531 -11.022 18.305 1.00 87.19 200 TYR A CA 1
ATOM 1644 C C . TYR A 1 200 ? -7.234 -9.764 18.844 1.00 87.19 200 TYR A C 1
ATOM 1646 O O . TYR A 1 200 ? -8.026 -9.848 19.784 1.00 87.19 200 TYR A O 1
ATOM 1654 N N . CYS A 1 201 ? -7.018 -8.605 18.211 1.00 86.56 201 CYS A N 1
ATOM 1655 C CA . CYS A 1 201 ? -7.683 -7.350 18.571 1.00 86.56 201 CYS A CA 1
ATOM 1656 C C . CYS A 1 201 ? -9.212 -7.433 18.456 1.00 86.56 201 CYS A C 1
ATOM 1658 O O . CYS A 1 201 ? -9.909 -6.750 19.206 1.00 86.56 201 CYS A O 1
ATOM 1660 N N . ASN A 1 202 ? -9.729 -8.297 17.578 1.00 88.25 202 ASN A N 1
ATOM 1661 C CA . ASN A 1 202 ? -11.163 -8.483 17.379 1.00 88.25 202 ASN A CA 1
ATOM 1662 C C . ASN A 1 202 ? -11.844 -9.356 18.448 1.00 88.25 202 ASN A C 1
ATOM 1664 O O . ASN A 1 202 ? -13.064 -9.473 18.429 1.00 88.25 202 ASN A O 1
ATOM 1668 N N . LYS A 1 203 ? -11.103 -9.948 19.399 1.00 86.25 203 LYS A N 1
ATOM 1669 C CA . LYS A 1 203 ? -11.659 -10.699 20.548 1.00 86.25 203 LYS A CA 1
ATOM 1670 C C . LYS A 1 203 ? -12.681 -11.784 20.158 1.00 86.25 203 LYS A C 1
ATOM 1672 O O . LYS A 1 203 ? -13.678 -11.976 20.845 1.00 86.25 203 LYS A O 1
ATOM 1677 N N . GLY A 1 204 ? -12.449 -12.473 19.040 1.00 84.44 204 GLY A N 1
ATOM 1678 C CA . GLY A 1 204 ? -13.345 -13.522 18.533 1.00 84.44 204 GLY A CA 1
ATOM 1679 C C . GLY A 1 204 ? -14.557 -13.016 17.744 1.00 84.44 204 GLY A C 1
ATOM 1680 O O . GLY A 1 204 ? -15.311 -13.827 17.216 1.00 84.44 204 GLY A O 1
ATOM 1681 N N . ILE A 1 205 ? -14.729 -11.700 17.605 1.00 87.31 205 ILE A N 1
ATOM 1682 C CA . ILE A 1 205 ? -15.669 -11.115 16.647 1.00 87.31 205 ILE A CA 1
ATOM 1683 C C . ILE A 1 205 ? -15.026 -11.174 15.259 1.00 87.31 205 ILE A C 1
ATOM 1685 O O . ILE A 1 205 ? -13.811 -11.014 15.107 1.00 87.31 205 ILE A O 1
ATOM 1689 N N . TYR A 1 206 ? -15.844 -11.377 14.229 1.00 89.94 206 TYR A N 1
ATOM 1690 C CA . TYR A 1 206 ? -15.417 -11.389 12.833 1.00 89.94 206 TYR A CA 1
ATOM 1691 C C . TYR A 1 206 ? -16.065 -10.216 12.088 1.00 89.94 206 TYR A C 1
ATOM 1693 O O . TYR A 1 206 ? -17.082 -10.407 11.438 1.00 89.94 206 TYR A O 1
ATOM 1701 N N . PRO A 1 207 ? -15.484 -9.000 12.126 1.00 89.44 207 PRO A N 1
ATOM 1702 C CA . PRO A 1 207 ? -16.131 -7.767 11.652 1.00 89.44 207 PRO A CA 1
ATOM 1703 C C . PRO A 1 207 ? -16.561 -7.769 10.185 1.00 89.44 207 PRO A C 1
ATOM 1705 O O . PRO A 1 207 ? -17.357 -6.939 9.770 1.00 89.44 207 PRO A O 1
ATOM 1708 N N . PHE A 1 208 ? -16.007 -8.684 9.391 1.00 90.25 208 PHE A N 1
ATOM 1709 C CA . PHE A 1 208 ? -16.299 -8.820 7.970 1.00 90.25 208 PHE A CA 1
ATOM 1710 C C . PHE A 1 208 ? -17.077 -10.102 7.632 1.00 90.25 208 PHE A C 1
ATOM 1712 O O . PHE A 1 208 ? -17.209 -10.409 6.446 1.00 90.25 208 PHE A O 1
ATOM 1719 N N . SER A 1 209 ? -17.575 -10.861 8.615 1.00 87.44 209 SER A N 1
ATOM 1720 C CA . SER A 1 209 ? -18.468 -12.005 8.372 1.00 87.44 209 SER A CA 1
ATOM 1721 C C . SER A 1 209 ? -19.916 -11.556 8.135 1.00 87.44 209 SER A C 1
ATOM 1723 O O . SER A 1 209 ? -20.288 -10.436 8.475 1.00 87.44 209 SER A O 1
ATOM 1725 N N . GLU A 1 210 ? -20.735 -12.429 7.538 1.00 83.12 210 GLU A N 1
ATOM 1726 C CA . GLU A 1 210 ? -22.181 -12.185 7.365 1.00 83.12 210 GLU A CA 1
ATOM 1727 C C . GLU A 1 210 ? -22.924 -12.123 8.703 1.00 83.12 210 GLU A C 1
ATOM 1729 O O . GLU A 1 210 ? -23.875 -11.362 8.843 1.00 83.12 210 GLU A O 1
ATOM 1734 N N . ASP A 1 211 ? -22.450 -12.880 9.692 1.00 85.44 211 ASP A N 1
ATOM 1735 C CA . ASP A 1 211 ? -23.094 -12.998 11.000 1.00 85.44 211 ASP A CA 1
ATOM 1736 C C . ASP A 1 211 ? -22.762 -11.844 11.957 1.00 85.44 211 ASP A C 1
ATOM 1738 O O . ASP A 1 211 ? -23.306 -11.784 13.061 1.00 85.44 211 ASP A O 1
ATOM 1742 N N . CYS A 1 212 ? -21.851 -10.939 11.575 1.00 88.75 212 CYS A N 1
ATOM 1743 C CA . CYS A 1 212 ? -21.441 -9.837 12.436 1.00 88.75 212 CYS A CA 1
ATOM 1744 C C . CYS A 1 212 ? -22.550 -8.789 12.536 1.00 88.75 212 CYS A C 1
ATOM 1746 O O . CYS A 1 212 ? -22.926 -8.161 11.546 1.00 88.75 212 CYS A O 1
ATOM 1748 N N . LYS A 1 213 ? -23.063 -8.576 13.749 1.00 91.19 213 LYS A N 1
ATOM 1749 C CA . LYS A 1 213 ? -24.139 -7.616 13.997 1.00 91.19 213 LYS A CA 1
ATOM 1750 C C . LYS A 1 213 ? -23.568 -6.227 14.254 1.00 91.19 213 LYS A C 1
ATOM 1752 O O . LYS A 1 213 ? -22.467 -6.070 14.780 1.00 91.19 213 LYS A O 1
ATOM 1757 N N . ASP A 1 214 ? -24.373 -5.201 13.998 1.00 91.50 214 ASP A N 1
ATOM 1758 C CA . ASP A 1 214 ? -24.009 -3.807 14.288 1.00 91.50 214 ASP A CA 1
ATOM 1759 C C . ASP A 1 214 ? -23.635 -3.605 15.762 1.00 91.50 214 ASP A C 1
ATOM 1761 O O . ASP A 1 214 ? -22.711 -2.855 16.079 1.00 91.50 214 ASP A O 1
ATOM 1765 N N . GLN A 1 215 ? -24.312 -4.319 16.667 1.00 90.00 215 GLN A N 1
ATOM 1766 C CA . GLN A 1 215 ? -24.003 -4.306 18.096 1.00 90.00 215 GLN A CA 1
ATOM 1767 C C . GLN A 1 215 ? -22.584 -4.818 18.380 1.00 90.00 215 GLN A C 1
ATOM 1769 O O . GLN A 1 215 ? -21.881 -4.218 19.192 1.00 90.00 215 GLN A O 1
ATOM 1774 N N . ASP A 1 216 ? -22.129 -5.859 17.677 1.00 89.31 216 ASP A N 1
ATOM 1775 C CA . ASP A 1 216 ? -20.777 -6.400 17.837 1.00 89.31 216 ASP A CA 1
ATOM 1776 C C . ASP A 1 216 ? -19.735 -5.366 17.400 1.00 89.31 216 ASP A C 1
ATOM 1778 O O . ASP A 1 216 ? -18.740 -5.154 18.090 1.00 89.31 216 ASP A O 1
ATOM 1782 N N . LEU A 1 217 ? -19.987 -4.655 16.296 1.00 88.56 217 LEU A N 1
ATOM 1783 C CA . LEU A 1 217 ? -19.110 -3.591 15.795 1.00 88.56 217 LEU A CA 1
ATOM 1784 C C . LEU A 1 217 ? -19.069 -2.374 16.729 1.00 88.56 217 LEU A C 1
ATOM 1786 O O . LEU A 1 217 ? -18.002 -1.792 16.947 1.00 88.56 217 LEU A O 1
ATOM 1790 N N . ARG A 1 218 ? -20.207 -2.007 17.326 1.00 91.00 218 ARG A N 1
ATOM 1791 C CA . ARG A 1 218 ? -20.285 -0.952 18.349 1.00 91.00 218 ARG A CA 1
ATOM 1792 C C . ARG A 1 218 ? -19.480 -1.336 19.588 1.00 91.00 218 ARG A C 1
ATOM 1794 O O . ARG A 1 218 ? -18.661 -0.544 20.047 1.00 91.00 218 ARG A O 1
ATOM 1801 N N . THR A 1 219 ? -19.652 -2.557 20.090 1.00 87.31 219 THR A N 1
ATOM 1802 C CA . THR A 1 219 ? -18.936 -3.053 21.275 1.00 87.31 219 THR A CA 1
ATOM 1803 C C . THR A 1 219 ? -17.449 -3.286 21.009 1.00 87.31 219 THR A C 1
ATOM 1805 O O . THR A 1 219 ? -16.621 -3.045 21.887 1.00 87.31 219 THR A O 1
ATOM 1808 N N . LEU A 1 220 ? -17.073 -3.735 19.813 1.00 86.38 220 LEU A N 1
ATOM 1809 C CA . LEU A 1 220 ? -15.679 -4.003 19.474 1.00 86.38 220 LEU A CA 1
ATOM 1810 C C . LEU A 1 220 ? -14.882 -2.724 19.221 1.00 86.38 220 LEU A C 1
ATOM 1812 O O . LEU A 1 220 ? -13.728 -2.622 19.632 1.00 86.38 220 LEU A O 1
ATOM 1816 N N . ALA A 1 221 ? -15.481 -1.782 18.500 1.00 84.75 221 ALA A N 1
ATOM 1817 C CA . ALA A 1 221 ? -14.746 -0.730 17.813 1.00 84.75 221 ALA A CA 1
ATOM 1818 C C . ALA A 1 221 ? -15.344 0.670 18.014 1.00 84.75 221 ALA A C 1
ATOM 1820 O O . ALA A 1 221 ? -14.830 1.635 17.453 1.00 84.75 221 ALA A O 1
ATOM 1821 N N . GLY A 1 222 ? -16.402 0.812 18.825 1.00 81.88 222 GLY A N 1
ATOM 1822 C CA . GLY A 1 222 ? -17.013 2.113 19.116 1.00 81.88 222 GLY A CA 1
ATOM 1823 C C . GLY A 1 222 ? -17.462 2.841 17.848 1.00 81.88 222 GLY A C 1
ATOM 1824 O O . GLY A 1 222 ? -17.370 4.065 17.768 1.00 81.88 222 GLY A O 1
ATOM 1825 N N . LEU A 1 223 ? -17.843 2.080 16.818 1.00 87.00 223 LEU A N 1
ATOM 1826 C CA . LEU A 1 223 ? -18.155 2.627 15.505 1.00 87.00 223 LEU A CA 1
ATOM 1827 C C . LEU A 1 223 ? -19.517 3.320 15.525 1.00 87.00 223 LEU A C 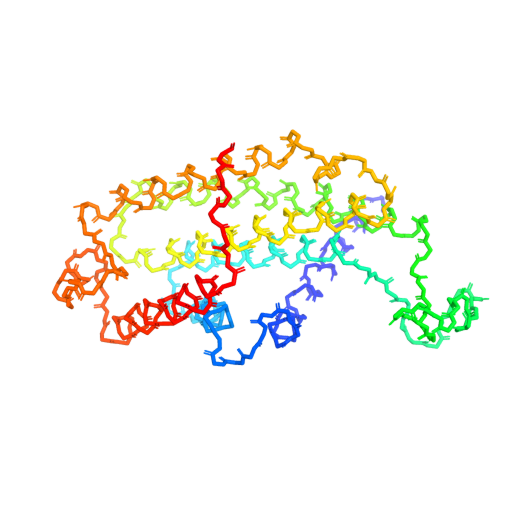1
ATOM 1829 O O . LEU A 1 223 ? -20.486 2.808 16.084 1.00 87.00 223 LEU A O 1
ATOM 1833 N N . ASP A 1 224 ? -19.574 4.477 14.874 1.00 87.50 224 ASP A N 1
ATOM 1834 C CA . ASP A 1 224 ? -20.831 5.128 14.521 1.00 87.50 224 ASP A CA 1
ATOM 1835 C C . ASP A 1 224 ? -21.477 4.455 13.297 1.00 87.50 224 ASP A C 1
ATOM 1837 O O . ASP A 1 224 ? -20.880 3.610 12.624 1.00 87.50 224 ASP A O 1
ATOM 1841 N N . GLU A 1 225 ? -22.708 4.860 12.994 1.00 88.88 225 GLU A N 1
ATOM 1842 C CA . GLU A 1 225 ? -23.494 4.353 11.864 1.00 88.88 225 GLU A CA 1
ATOM 1843 C C . GLU A 1 225 ? -22.767 4.442 10.515 1.00 88.88 225 GLU A C 1
ATOM 1845 O O . GLU A 1 225 ? -22.859 3.538 9.683 1.00 88.88 225 GLU A O 1
ATOM 1850 N N . GLU A 1 226 ? -22.018 5.519 10.276 1.00 89.94 226 GLU A N 1
ATOM 1851 C CA . GLU A 1 226 ? -21.290 5.705 9.021 1.00 89.94 226 GLU A CA 1
ATOM 1852 C C . GLU A 1 226 ? -20.150 4.682 8.897 1.00 89.94 226 GLU A C 1
ATOM 1854 O O . GLU A 1 226 ? -19.963 4.052 7.850 1.00 89.94 226 GLU A O 1
ATOM 1859 N N . LYS A 1 227 ? -19.401 4.477 9.983 1.00 89.38 227 LYS A N 1
ATOM 1860 C CA . LYS A 1 227 ? -18.288 3.526 10.044 1.00 89.38 227 LYS A CA 1
ATOM 1861 C C . LYS A 1 227 ? -18.767 2.074 9.990 1.00 89.38 227 LYS A C 1
ATOM 1863 O O . LYS A 1 227 ? -18.118 1.265 9.329 1.00 89.38 227 LYS A O 1
ATOM 1868 N N . ILE A 1 228 ? -19.898 1.748 10.616 1.00 91.00 228 ILE A N 1
ATOM 1869 C CA . ILE A 1 228 ? -20.527 0.419 10.531 1.00 91.00 228 ILE A CA 1
ATOM 1870 C C . ILE A 1 228 ? -20.923 0.111 9.085 1.00 91.00 228 ILE A C 1
ATOM 1872 O O . ILE A 1 228 ? -20.519 -0.915 8.536 1.00 91.00 228 ILE A O 1
ATOM 1876 N N . LYS A 1 229 ? -21.618 1.043 8.419 1.00 90.88 229 LYS A N 1
ATOM 1877 C CA . LYS A 1 229 ? -21.975 0.905 6.997 1.00 90.88 229 LYS A CA 1
ATOM 1878 C C . LYS A 1 229 ? -20.747 0.679 6.121 1.00 90.88 229 LYS A C 1
ATOM 1880 O O . LYS A 1 229 ? -20.790 -0.136 5.202 1.00 90.88 229 LYS A O 1
ATOM 1885 N N . PHE A 1 230 ? -19.644 1.367 6.411 1.00 92.06 230 PHE A N 1
ATOM 1886 C CA . PHE A 1 230 ? -18.384 1.165 5.701 1.00 92.06 230 PHE A CA 1
ATOM 1887 C C . PHE A 1 230 ? -17.815 -0.254 5.886 1.00 92.06 230 PHE A C 1
ATOM 1889 O O . PHE A 1 230 ? -17.388 -0.864 4.902 1.00 92.06 230 PHE A O 1
ATOM 1896 N N . VAL A 1 231 ? -17.832 -0.804 7.104 1.00 91.94 231 VAL A N 1
ATOM 1897 C CA . VAL A 1 231 ? -17.367 -2.176 7.385 1.00 91.94 231 VAL A CA 1
ATOM 1898 C C . VAL A 1 231 ? -18.219 -3.210 6.642 1.00 91.94 231 VAL A C 1
ATOM 1900 O O . VAL A 1 231 ? -17.673 -4.047 5.919 1.00 91.94 231 VAL A O 1
ATOM 1903 N N . HIS A 1 232 ? -19.546 -3.094 6.707 1.00 91.06 232 HIS A N 1
ATOM 1904 C CA . HIS A 1 232 ? -20.462 -3.983 5.980 1.00 91.06 232 HIS A CA 1
ATOM 1905 C C . HIS A 1 232 ? -20.298 -3.892 4.467 1.00 91.06 232 HIS A C 1
ATOM 1907 O O . HIS A 1 232 ? -20.245 -4.903 3.765 1.00 91.06 232 HIS A O 1
ATOM 1913 N N . HIS A 1 233 ? -20.159 -2.675 3.944 1.00 89.50 233 HIS A N 1
ATOM 1914 C CA . HIS A 1 233 ? -19.902 -2.465 2.525 1.00 89.50 233 HIS A CA 1
ATOM 1915 C C . HIS A 1 233 ? -18.582 -3.114 2.087 1.00 89.50 233 HIS A C 1
ATOM 1917 O O . HIS A 1 233 ? -18.532 -3.773 1.049 1.00 89.50 233 HIS A O 1
ATOM 1923 N N . THR A 1 234 ? -17.536 -2.990 2.907 1.00 90.06 234 THR A N 1
ATOM 1924 C CA . THR A 1 234 ? -16.241 -3.645 2.686 1.00 90.06 234 THR A CA 1
ATOM 1925 C C . THR A 1 234 ? -16.395 -5.167 2.633 1.00 90.06 234 THR A C 1
ATOM 1927 O O . THR A 1 234 ? -15.915 -5.783 1.681 1.00 90.06 234 THR A O 1
ATOM 1930 N N . SER A 1 235 ? -17.101 -5.772 3.598 1.00 89.50 235 SER A N 1
ATOM 1931 C CA . SER A 1 235 ? -17.373 -7.220 3.616 1.00 89.50 235 SER A CA 1
ATOM 1932 C C . SER A 1 235 ? -18.088 -7.680 2.341 1.00 89.50 235 SER A C 1
ATOM 1934 O O . SER A 1 235 ? -17.658 -8.627 1.677 1.00 89.50 235 SER A O 1
ATOM 1936 N N . ASN A 1 236 ? -19.139 -6.961 1.943 1.00 88.44 236 ASN A N 1
ATOM 1937 C CA . ASN A 1 236 ? -19.922 -7.288 0.756 1.00 88.44 236 ASN A CA 1
ATOM 1938 C C . ASN A 1 236 ? -19.091 -7.200 -0.530 1.00 88.44 236 ASN A C 1
ATOM 1940 O O . ASN A 1 236 ? -19.193 -8.077 -1.391 1.00 88.44 236 ASN A O 1
ATOM 1944 N N . LEU A 1 237 ? -18.244 -6.175 -0.663 1.00 86.62 237 LEU A N 1
ATOM 1945 C CA . LEU A 1 237 ? -17.330 -6.059 -1.797 1.00 86.62 237 LEU A CA 1
ATOM 1946 C C . LEU A 1 237 ? -16.305 -7.196 -1.805 1.00 86.62 237 LEU A C 1
ATOM 1948 O O . LEU A 1 237 ? -16.156 -7.858 -2.830 1.00 86.62 237 LEU A O 1
ATOM 1952 N N . ALA A 1 238 ? -15.642 -7.463 -0.677 1.00 84.94 238 ALA A N 1
ATOM 1953 C CA . ALA A 1 238 ? -14.655 -8.537 -0.567 1.00 84.94 238 ALA A CA 1
ATOM 1954 C C . ALA A 1 238 ? -15.244 -9.901 -0.962 1.00 84.94 238 ALA A C 1
ATOM 1956 O O . ALA A 1 238 ? -14.606 -10.669 -1.679 1.00 84.94 238 ALA A O 1
ATOM 1957 N N . ARG A 1 239 ? -16.499 -10.172 -0.586 1.00 84.44 239 ARG A N 1
ATOM 1958 C CA . ARG A 1 239 ? -17.209 -11.401 -0.962 1.00 84.44 239 ARG A CA 1
ATOM 1959 C C . ARG A 1 239 ? -17.496 -11.490 -2.456 1.00 84.44 239 ARG A C 1
ATOM 1961 O O . ARG A 1 239 ? -17.340 -12.560 -3.037 1.00 84.44 239 ARG A O 1
ATOM 1968 N N . ARG A 1 240 ? -17.905 -10.383 -3.086 1.00 81.94 240 ARG A N 1
ATOM 1969 C CA . ARG A 1 240 ? -18.095 -10.332 -4.545 1.00 81.94 240 ARG A CA 1
ATOM 1970 C C . ARG A 1 240 ? -16.785 -10.637 -5.267 1.00 81.94 240 ARG A C 1
ATOM 1972 O O . ARG A 1 240 ? -16.782 -11.492 -6.142 1.00 81.94 240 ARG A O 1
ATOM 1979 N N . TYR A 1 241 ? -15.679 -10.029 -4.832 1.00 73.31 241 TYR A N 1
ATOM 1980 C CA . TYR A 1 241 ? -14.350 -10.329 -5.373 1.00 73.31 241 TYR A CA 1
ATOM 1981 C C . TYR A 1 241 ? -13.959 -11.797 -5.171 1.00 73.31 241 TYR A C 1
ATOM 1983 O O . TYR A 1 241 ? -13.533 -12.432 -6.129 1.00 73.31 241 TYR A O 1
ATOM 1991 N N . GLY A 1 242 ? -14.167 -12.355 -3.973 1.00 63.44 242 GLY A N 1
ATOM 1992 C CA . GLY A 1 242 ? -13.882 -13.763 -3.682 1.00 63.44 242 GLY A CA 1
ATOM 1993 C C . GLY A 1 242 ? -14.658 -14.730 -4.582 1.00 63.44 242 GLY A C 1
ATOM 1994 O O . GLY A 1 242 ? -14.071 -15.658 -5.132 1.00 63.44 242 GLY A O 1
ATOM 1995 N N . LYS A 1 243 ? -15.956 -14.477 -4.801 1.00 59.72 243 LYS A N 1
ATOM 1996 C CA . LYS A 1 243 ? -16.802 -15.281 -5.700 1.00 59.72 243 LYS A CA 1
ATOM 1997 C C . LYS A 1 243 ? -16.377 -15.161 -7.167 1.00 59.72 243 LYS A C 1
ATOM 1999 O O . LYS A 1 243 ? -16.395 -16.162 -7.870 1.00 59.72 243 LYS A O 1
ATOM 2004 N N . SER A 1 244 ? -15.954 -13.976 -7.611 1.00 55.69 244 SER A N 1
ATOM 2005 C CA . SER A 1 244 ? -15.416 -13.778 -8.964 1.00 55.69 244 SER A CA 1
ATOM 2006 C C . SER A 1 244 ? -14.065 -14.470 -9.175 1.00 55.69 244 SER A C 1
ATOM 2008 O O . SER A 1 244 ? -13.835 -15.003 -10.249 1.00 55.69 244 SER A O 1
ATOM 2010 N N . THR A 1 245 ? -13.183 -14.520 -8.169 1.00 48.84 245 THR A N 1
ATOM 2011 C CA . THR A 1 245 ? -11.888 -15.222 -8.281 1.00 48.84 245 THR A CA 1
ATOM 2012 C C . THR A 1 245 ? -11.993 -16.739 -8.133 1.00 48.84 245 THR A C 1
ATOM 2014 O O . THR A 1 245 ? -11.182 -17.458 -8.698 1.00 48.84 245 THR A O 1
ATOM 2017 N N . LEU A 1 246 ? -12.990 -17.248 -7.405 1.00 38.25 246 LEU A N 1
ATOM 2018 C CA . LEU A 1 246 ? -13.226 -18.692 -7.263 1.00 38.25 246 LEU A CA 1
ATOM 2019 C C . LEU A 1 246 ? -13.860 -19.330 -8.513 1.00 38.25 246 LEU A C 1
ATOM 2021 O O . LEU A 1 246 ? -13.923 -20.551 -8.589 1.00 38.25 246 LEU A O 1
ATOM 2025 N N . GLY A 1 247 ? -14.300 -18.528 -9.490 1.00 34.59 247 GLY A N 1
ATOM 2026 C CA . GLY A 1 247 ? -14.704 -19.018 -10.811 1.00 34.59 247 GLY A CA 1
ATOM 2027 C C . GLY A 1 247 ? -13.530 -19.373 -11.735 1.00 34.59 247 GLY A C 1
ATOM 2028 O O . GLY A 1 247 ? -13.735 -20.136 -12.670 1.00 34.59 247 GLY A O 1
ATOM 2029 N N . ASP A 1 248 ? -12.317 -18.880 -11.442 1.00 36.50 248 ASP A N 1
ATOM 2030 C CA . ASP A 1 248 ? -11.141 -18.963 -12.329 1.00 36.50 248 ASP A CA 1
ATOM 2031 C C . ASP A 1 248 ? -9.873 -19.527 -11.645 1.00 36.50 248 ASP A C 1
ATOM 2033 O O . ASP A 1 248 ? -8.770 -19.426 -12.186 1.00 36.50 248 ASP A O 1
ATOM 2037 N N . VAL A 1 249 ? -9.979 -20.108 -10.444 1.00 34.66 249 VAL A N 1
ATOM 2038 C CA . VAL A 1 249 ? -8.810 -20.622 -9.707 1.00 34.66 249 VAL A CA 1
ATOM 2039 C C . VAL A 1 249 ? -9.041 -22.067 -9.269 1.00 34.66 249 VAL A C 1
ATOM 2041 O O . VAL A 1 249 ? -9.682 -22.329 -8.251 1.00 34.66 249 VAL A O 1
ATOM 2044 N N . GLU A 1 250 ? -8.454 -23.008 -10.016 1.00 26.95 250 GLU A N 1
ATOM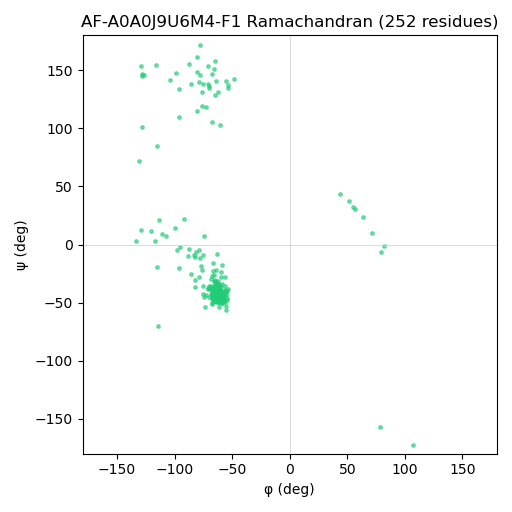 2045 C CA . GLU A 1 250 ? -8.114 -24.328 -9.479 1.00 26.95 250 GLU A CA 1
ATOM 2046 C C . GLU A 1 250 ? -7.259 -24.149 -8.209 1.00 26.95 250 GLU A C 1
ATOM 2048 O O . GLU A 1 250 ? -6.368 -23.293 -8.172 1.00 26.95 250 GLU A O 1
ATOM 2053 N N . PRO A 1 251 ? -7.513 -24.929 -7.146 1.00 34.72 251 PRO A N 1
ATOM 2054 C CA . PRO A 1 251 ? -6.892 -24.711 -5.852 1.00 34.72 251 PRO A CA 1
ATOM 2055 C C . PRO A 1 251 ? -5.390 -25.002 -5.925 1.00 34.72 251 PRO A C 1
ATOM 2057 O O . PRO A 1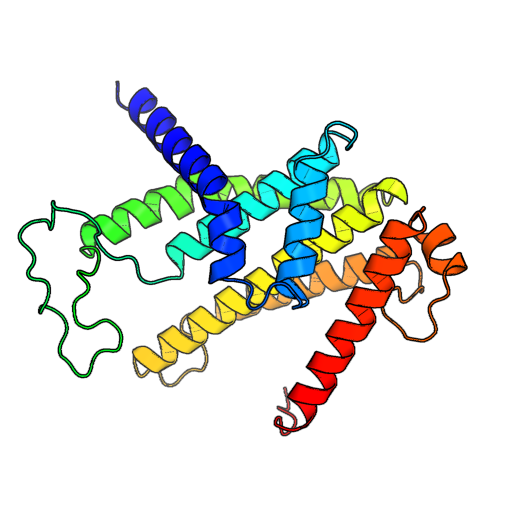 251 ? -4.958 -26.155 -5.942 1.00 34.72 251 PRO A O 1
ATOM 2060 N N . TYR A 1 252 ? -4.580 -23.943 -5.921 1.00 33.03 252 TYR A N 1
ATOM 2061 C CA . TYR A 1 252 ? -3.142 -24.040 -5.698 1.00 33.03 252 TYR A CA 1
ATOM 2062 C C . TYR A 1 252 ? -2.890 -24.635 -4.306 1.00 33.03 252 TYR A C 1
ATOM 2064 O O . TYR A 1 252 ? -3.044 -23.962 -3.285 1.00 33.03 252 TYR A O 1
ATOM 2072 N N . LYS A 1 253 ? -2.525 -25.920 -4.279 1.00 26.19 253 LYS A N 1
ATOM 2073 C CA . LYS A 1 253 ? -1.944 -26.583 -3.111 1.00 26.19 253 LYS A CA 1
ATOM 2074 C C . LYS A 1 253 ? -0.586 -25.938 -2.792 1.00 26.19 253 LYS A C 1
ATOM 2076 O O . LYS A 1 253 ? 0.137 -25.555 -3.709 1.00 26.19 253 LYS A O 1
ATOM 2081 N N . LEU A 1 254 ? -0.349 -25.798 -1.486 1.00 32.59 254 LEU A N 1
ATOM 2082 C CA . LEU A 1 254 ? 0.825 -25.245 -0.795 1.00 32.59 254 LEU A CA 1
ATOM 2083 C C . LEU A 1 254 ? 2.169 -25.525 -1.480 1.00 32.59 254 LEU A C 1
ATOM 2085 O O . LEU A 1 254 ? 2.392 -26.692 -1.868 1.00 32.59 254 LEU A O 1
#

pLDDT: mean 86.21, std 14.32, range [26.19, 97.38]

Mean predicted aligned error: 7.32 Å

Organism: Fusarium oxysporum f. sp. lycopersici (strain 4287 / CBS 123668 / FGSC 9935 / NRRL 34936) (NCBI:txid426428)

Secondary structure (DSSP, 8-state):
-HHHHHHHHHHHHHHHHHHTHHHHHHHHS-STTSHHHHHHHHHHHHHH-TTS-HHHHHHHHHHHHHHHHHHHTSS--EE-SS--TT--GGGS-TTSTTTT-EEPPHHHHHHHHHIIIIIIIHHHHHHHHHHHHHHHHHT-GGGHHHHHHHHHHHHHHHHHHHHHHHHHHHHTT-SSS-TTHHHHHHHHHHHHHHHHHHHHHTTT--TTSTT--HHHHHHHH---HHHHHHHHHHHHHHHHHHHHHTTS------

Sequence (254 aa):
MRWSTSRRRKKEYLDHIENSMQDAFTKLLGPPEGLLFRTYLRAWKIFKDPSTMPECVELIHHTLLLWMSIRLTTRSSFIVGEETLGMKQNILDETNPNHGKIPLPPVLGAQMDLILIHHIQTKLRRELLDKLQKMMSKNKQSTWLVTYLVIFILLHNTALITAHDAGYAKKHGMKRRFAREEKVKEYHLGANILLAHFHYCNKGIYPFSEDCKDQDLRTLAGLDEEKIKFVHHTSNLARRYGKSTLGDVEPYKL

Radius of gyration: 20.5 Å; Cα contacts (8 Å, |Δi|>4): 207; chains: 1; bounding box: 52×49×55 Å

InterPro domains:
  IPR052973 Transcription factor kpeA/SAT20-like [PTHR35392] (8-240)
  IPR060413 Transcription factor KpeA/SAT20-like, C-terminal domain [PF27566] (9-241)

Solvent-accessible surface area (backbone atoms only — not comparable to full-atom values): 14384 Å² total; per-residue (Å²): 122,76,65,63,59,51,55,50,53,53,48,54,53,50,55,50,52,62,73,44,44,66,64,43,39,65,75,70,35,52,53,77,90,31,65,57,24,47,50,52,49,50,48,51,52,50,51,70,37,88,87,50,57,66,74,57,30,51,48,47,48,40,49,52,52,40,50,52,54,50,50,64,72,68,49,93,57,60,62,74,78,89,74,54,90,88,56,58,42,72,76,36,54,85,88,41,99,57,44,66,45,35,68,52,54,70,70,60,47,53,55,52,44,50,46,43,47,65,72,41,41,54,52,38,55,55,55,39,50,55,50,49,50,54,52,59,74,63,64,44,31,88,49,38,65,58,53,51,47,50,51,51,54,52,47,51,48,47,53,52,54,48,50,45,29,28,51,51,10,58,75,68,70,46,96,47,72,38,66,50,54,72,58,48,52,54,46,50,51,53,45,50,52,55,49,54,50,52,51,59,73,40,73,82,55,51,79,60,48,90,84,51,46,73,67,54,46,34,72,62,27,63,46,52,73,71,54,47,52,49,41,51,51,49,30,55,44,53,50,52,52,51,57,61,49,63,75,76,50,80,84,82,74,133